Protein AF-A0A2U2DG94-F1 (afdb_monomer_lite)

Foldseek 3Di:
DDDDDPPPDDDDPDDPPQWDADVVAATQGGHPKGFDRQADKDWDFDQDPVRDTDIDIDRHHGGHIPPDDDPVCVVVVHPDDDDQDALVVVCVVVVFDDDADDDDDDDDDDDDDDPVRVVVVVVVVVVVDPDDDDDDDDTGDQPCPDRGSVVVVVVSGPDCPDDDDDQPVVNVVVVVVVVVLVVQLVVQADPLLVQLVVQVVPDPDLLSSQVSSVHDSVCSRPPRSVVSPVVSVVSSVVSNVVSVVD

Sequence (246 aa):
MRQSKSRFERGPEVYSEVLRRNVPGPIIRIGNLRFSDGGQTERCMMAGIDGEPVAGSIRMPIGSMLGTKEQQERPLGGTGASPGESNAWFCDAFDVCHHEYVPGGKRRSGRSFSRDEAAAMLAEAIANTPVMPEVYQCEDGIAAGTARYADNFIGMKKAPKGSGGSIAWQDLSDKIAEREKWEEIERSLSDEDLTVLNAAANAKSYAEIGLAVRQSPEYARRKGGRRALIAANDNLMAAISAATAA

Radius of gyration: 36.34 Å; chains: 1; bounding box: 87×71×89 Å

Structure (mmCIF, N/CA/C/O backbone):
data_AF-A0A2U2DG94-F1
#
_entry.id   AF-A0A2U2DG94-F1
#
loop_
_atom_site.group_PDB
_atom_site.id
_atom_site.type_symbol
_atom_site.label_atom_id
_atom_site.label_alt_id
_atom_site.label_comp_id
_atom_site.label_asym_id
_atom_site.label_entity_id
_atom_site.label_seq_id
_atom_site.pdbx_PDB_ins_code
_atom_site.Cartn_x
_atom_site.Cartn_y
_atom_site.Cartn_z
_atom_site.occupancy
_atom_site.B_iso_or_equiv
_atom_site.auth_seq_id
_atom_site.auth_comp_id
_atom_site.auth_asym_id
_atom_site.auth_atom_id
_atom_site.pdbx_PDB_model_num
ATOM 1 N N . MET A 1 1 ? -44.097 -34.065 -38.122 1.00 39.69 1 MET A N 1
ATOM 2 C CA . MET A 1 1 ? -42.703 -33.678 -38.435 1.00 39.69 1 MET A CA 1
ATOM 3 C C . MET A 1 1 ? -42.714 -32.440 -39.323 1.00 39.69 1 MET A C 1
ATOM 5 O O . MET A 1 1 ? -42.963 -32.556 -40.514 1.00 39.69 1 MET A O 1
ATOM 9 N N . ARG A 1 2 ? -42.538 -31.247 -38.743 1.00 30.17 2 ARG A N 1
ATOM 10 C CA . ARG A 1 2 ? -42.440 -29.978 -39.483 1.00 30.17 2 ARG A CA 1
ATOM 11 C C . ARG A 1 2 ? -41.000 -29.482 -39.377 1.00 30.17 2 ARG A C 1
ATOM 13 O O . ARG A 1 2 ? -40.576 -29.095 -38.296 1.00 30.17 2 ARG A O 1
ATOM 20 N N . GLN A 1 3 ? -40.261 -29.516 -40.482 1.00 33.62 3 GLN A N 1
ATOM 21 C CA . GLN A 1 3 ? -38.992 -28.802 -40.599 1.00 33.62 3 GLN A CA 1
ATOM 22 C C . GLN A 1 3 ? -39.298 -27.311 -40.779 1.00 33.62 3 GLN A C 1
ATOM 24 O O . GLN A 1 3 ? -39.766 -26.891 -41.836 1.00 33.62 3 GLN A O 1
ATOM 29 N N . SER A 1 4 ? -39.065 -26.506 -39.745 1.00 33.03 4 SER A N 1
ATOM 30 C CA . SER A 1 4 ? -39.085 -25.048 -39.849 1.00 33.03 4 SER A CA 1
ATOM 31 C C . SER A 1 4 ? -37.719 -24.563 -40.332 1.00 33.03 4 SER A C 1
ATOM 33 O O . SER A 1 4 ? -36.758 -24.520 -39.567 1.00 33.03 4 SER A O 1
ATOM 35 N N . LYS A 1 5 ? -37.633 -24.195 -41.614 1.00 37.16 5 LYS A N 1
ATOM 36 C CA . LYS A 1 5 ? -36.534 -23.387 -42.153 1.00 37.16 5 LYS A CA 1
ATOM 37 C C . LYS A 1 5 ? -36.638 -21.981 -41.550 1.00 37.16 5 LYS A C 1
ATOM 39 O O . LYS A 1 5 ? -37.469 -21.195 -41.997 1.00 37.16 5 LYS A O 1
ATOM 44 N N . SER A 1 6 ? -35.820 -21.656 -40.549 1.00 32.47 6 SER A N 1
ATOM 45 C CA . SER A 1 6 ? -35.618 -20.265 -40.137 1.00 32.47 6 SER A CA 1
ATOM 46 C C . SER A 1 6 ? -34.713 -19.585 -41.165 1.00 32.47 6 SER A C 1
ATOM 48 O O . SER A 1 6 ? -33.501 -19.783 -41.233 1.00 32.47 6 SER A O 1
ATOM 50 N N . ARG A 1 7 ? -35.355 -18.817 -42.042 1.00 31.48 7 ARG A N 1
ATOM 51 C CA . ARG A 1 7 ? -34.726 -17.916 -43.002 1.00 31.48 7 ARG A CA 1
ATOM 52 C C . ARG A 1 7 ? -34.163 -16.736 -42.206 1.00 31.48 7 ARG A C 1
ATOM 54 O O . ARG A 1 7 ? -34.899 -15.817 -41.880 1.00 31.48 7 ARG A O 1
ATOM 61 N N . PHE A 1 8 ? -32.885 -16.796 -41.838 1.00 34.38 8 PHE A N 1
ATOM 62 C CA . PHE A 1 8 ? -32.176 -15.625 -41.325 1.00 34.38 8 PHE A CA 1
ATOM 63 C C . PHE A 1 8 ? -31.933 -14.682 -42.506 1.00 34.38 8 PHE A C 1
ATOM 65 O O . PHE A 1 8 ? -31.143 -14.974 -43.408 1.00 34.38 8 PHE A O 1
ATOM 72 N N . GLU A 1 9 ? -32.691 -13.593 -42.541 1.00 30.84 9 GLU A N 1
ATOM 73 C CA . GLU A 1 9 ? -32.508 -12.501 -43.486 1.00 30.84 9 GLU A CA 1
ATOM 74 C C . GLU A 1 9 ? -31.135 -11.864 -43.234 1.00 30.84 9 GLU A C 1
ATOM 76 O O . GLU A 1 9 ? -30.803 -11.460 -42.119 1.00 30.84 9 GLU A O 1
ATOM 81 N N . ARG A 1 10 ? -30.292 -11.854 -44.273 1.00 36.84 10 ARG A N 1
ATOM 82 C CA . ARG A 1 10 ? -28.983 -11.199 -44.254 1.00 36.84 10 ARG A CA 1
ATOM 83 C C . ARG A 1 10 ? -29.201 -9.687 -44.250 1.00 36.84 10 ARG A C 1
ATOM 85 O O . ARG A 1 10 ? -29.586 -9.125 -45.270 1.00 36.84 10 ARG A O 1
ATOM 92 N N . GLY A 1 11 ? -28.947 -9.057 -43.104 1.00 30.84 11 GLY A N 1
ATOM 93 C CA . GLY A 1 11 ? -28.705 -7.617 -43.011 1.00 30.84 11 GLY A CA 1
ATOM 94 C C . GLY A 1 11 ? -27.408 -7.210 -43.732 1.00 30.84 11 GLY A C 1
ATOM 95 O O . GLY A 1 11 ? -26.598 -8.081 -44.064 1.00 30.84 11 GLY A O 1
ATOM 96 N N . PRO A 1 12 ? -27.225 -5.907 -44.009 1.00 34.38 12 PRO A N 1
ATOM 97 C CA . PRO A 1 12 ? -26.257 -5.407 -44.980 1.00 34.38 12 PRO A CA 1
ATOM 98 C C . PRO A 1 12 ? -24.802 -5.636 -44.544 1.00 34.38 12 PRO A C 1
ATOM 100 O O . PRO A 1 12 ? -24.449 -5.555 -43.368 1.00 34.38 12 PRO A O 1
ATOM 103 N N . GLU A 1 13 ? -23.970 -5.933 -45.539 1.00 39.75 13 GLU A N 1
ATOM 104 C CA . GLU A 1 13 ? -22.536 -6.219 -45.469 1.00 39.75 13 GLU A CA 1
ATOM 105 C C . GLU A 1 13 ? -21.726 -5.023 -44.939 1.00 39.75 13 GLU A C 1
ATOM 107 O O . GLU A 1 13 ? -21.220 -4.226 -45.718 1.00 39.75 13 GLU A O 1
ATOM 112 N N . VAL A 1 14 ? -21.584 -4.878 -43.614 1.00 35.22 14 VAL A N 1
ATOM 113 C CA . VAL A 1 14 ? -20.689 -3.865 -43.009 1.00 35.22 14 VAL A CA 1
ATOM 114 C C . VAL A 1 14 ? -20.075 -4.361 -41.685 1.00 35.22 14 VAL A C 1
ATOM 116 O O . VAL A 1 14 ? -20.294 -3.767 -40.642 1.00 35.22 14 VAL A O 1
ATOM 119 N N . TYR A 1 15 ? -19.324 -5.472 -41.680 1.00 37.25 15 TYR A N 1
ATOM 120 C CA . TYR A 1 15 ? -18.473 -5.879 -40.529 1.00 37.25 15 TYR A CA 1
ATOM 121 C C . TYR A 1 15 ? -17.247 -6.725 -40.950 1.00 37.25 15 TYR A C 1
ATOM 123 O O . TYR A 1 15 ? -16.746 -7.546 -40.179 1.00 37.25 15 TYR A O 1
ATOM 131 N N . SER A 1 16 ? -16.763 -6.589 -42.188 1.00 46.06 16 SER A N 1
ATOM 132 C CA . SER A 1 16 ? -15.783 -7.527 -42.763 1.00 46.06 16 SER A CA 1
ATOM 133 C C . SER A 1 16 ? -14.338 -7.368 -42.270 1.00 46.06 16 SER A C 1
ATOM 135 O O . SER A 1 16 ? -13.559 -8.299 -42.447 1.00 46.06 16 SER A O 1
ATOM 137 N N . GLU A 1 17 ? -13.958 -6.266 -41.612 1.00 48.12 17 GLU A N 1
ATOM 138 C CA . GLU A 1 17 ? -12.576 -6.091 -41.116 1.00 48.12 17 GLU A CA 1
ATOM 139 C C . GLU A 1 17 ? -12.346 -6.582 -39.675 1.00 48.12 17 GLU A C 1
ATOM 141 O O . GLU A 1 17 ? -11.223 -6.932 -39.312 1.00 48.12 17 GLU A O 1
ATOM 146 N N . VAL A 1 18 ? -13.395 -6.673 -38.849 1.00 55.59 18 VAL A N 1
ATOM 147 C CA . VAL A 1 18 ? -13.264 -7.004 -37.412 1.00 55.59 18 VAL A CA 1
ATOM 148 C C . VAL A 1 18 ? -13.273 -8.517 -37.155 1.00 55.59 18 VAL A C 1
ATOM 150 O O . VAL A 1 18 ? -12.734 -8.983 -36.148 1.00 55.59 18 VAL A O 1
ATOM 153 N N . LEU A 1 19 ? -13.862 -9.295 -38.064 1.00 54.09 19 LEU A N 1
ATOM 154 C CA . LEU A 1 19 ? -14.096 -10.730 -37.910 1.00 54.09 19 LEU A CA 1
ATOM 155 C C . LEU A 1 19 ? -13.216 -11.525 -38.877 1.00 54.09 19 LEU A C 1
ATOM 157 O O . LEU A 1 19 ? -13.505 -11.584 -40.070 1.00 54.09 19 LEU A O 1
ATOM 161 N N . ARG A 1 20 ? -12.180 -12.205 -38.366 1.00 57.84 20 ARG A N 1
ATOM 162 C CA . ARG A 1 20 ? -11.428 -13.186 -39.168 1.00 57.84 20 ARG A CA 1
ATOM 163 C C . ARG A 1 20 ? -11.919 -14.599 -38.876 1.00 57.84 20 ARG A C 1
ATOM 165 O O . ARG A 1 20 ? -12.047 -15.010 -37.720 1.00 57.84 20 ARG A O 1
ATOM 172 N N . ARG A 1 21 ? -12.174 -15.349 -39.945 1.00 62.31 21 ARG A N 1
ATOM 173 C CA . ARG A 1 21 ? -12.573 -16.761 -39.928 1.00 62.31 21 ARG A CA 1
ATOM 174 C C . ARG A 1 21 ? -11.597 -17.560 -40.779 1.00 62.31 21 ARG A C 1
ATOM 176 O O . ARG A 1 21 ? -11.138 -17.052 -41.800 1.00 62.31 21 ARG A O 1
ATOM 183 N N . ASN A 1 22 ? -11.340 -18.807 -40.399 1.00 61.03 22 ASN A N 1
ATOM 184 C CA . ASN A 1 22 ? -10.828 -19.776 -41.365 1.00 61.03 22 ASN A CA 1
ATOM 185 C C . ASN A 1 22 ? -11.968 -20.106 -42.341 1.00 61.03 22 ASN A C 1
ATOM 187 O O . ASN A 1 22 ? -13.119 -20.215 -41.924 1.00 61.03 22 ASN A O 1
ATOM 191 N N . VAL A 1 23 ? -11.698 -20.214 -43.640 1.00 54.78 23 VAL A N 1
ATOM 192 C CA . VAL A 1 23 ? -12.718 -20.599 -44.631 1.00 54.78 23 VAL A CA 1
ATOM 193 C C . VAL A 1 23 ? -12.565 -22.095 -44.931 1.00 54.78 23 VAL A C 1
ATOM 195 O O . VAL A 1 23 ? -11.489 -22.466 -45.394 1.00 54.78 23 VAL A O 1
ATOM 198 N N . PRO A 1 24 ? -13.584 -22.962 -44.732 1.00 56.06 24 PRO A N 1
ATOM 199 C CA . PRO A 1 24 ? -14.792 -22.836 -43.912 1.00 56.06 24 PRO A CA 1
ATOM 200 C C . PRO A 1 24 ? -14.522 -23.368 -42.492 1.00 56.06 24 PRO A C 1
ATOM 202 O O . PRO A 1 24 ? -14.298 -24.558 -42.289 1.00 56.06 24 PRO A O 1
ATOM 205 N N . GLY A 1 25 ? -14.532 -22.496 -41.490 1.00 62.88 25 GLY A N 1
ATOM 206 C CA . GLY A 1 25 ? -14.074 -22.848 -40.153 1.00 62.88 25 GLY A CA 1
ATOM 207 C C . GLY A 1 25 ? -14.529 -21.871 -39.068 1.00 62.88 25 GLY A C 1
ATOM 208 O O . GLY A 1 25 ? -15.210 -20.879 -39.351 1.00 62.88 25 GLY A O 1
ATOM 209 N N . PRO A 1 26 ? -14.190 -22.175 -37.805 1.00 72.00 26 PRO A N 1
ATOM 210 C CA . PRO A 1 26 ? -14.577 -21.374 -36.650 1.00 72.00 26 PRO A CA 1
ATOM 211 C C . PRO A 1 26 ? -14.019 -19.944 -36.726 1.00 72.00 26 PRO A C 1
ATOM 213 O O . PRO A 1 26 ? -13.052 -19.650 -37.436 1.00 72.00 26 PRO A O 1
ATOM 216 N N . ILE A 1 27 ? -14.658 -19.031 -35.989 1.00 75.62 27 ILE A N 1
ATOM 217 C CA . ILE A 1 27 ? -14.156 -17.666 -35.804 1.00 75.62 27 ILE A CA 1
ATOM 218 C C . ILE A 1 27 ? -12.847 -17.760 -35.024 1.00 75.62 27 ILE A C 1
ATOM 220 O O . ILE A 1 27 ? -12.832 -18.341 -33.946 1.00 75.62 27 ILE A O 1
ATOM 224 N N . ILE A 1 28 ? -11.771 -17.189 -35.567 1.00 76.56 28 ILE A N 1
ATOM 225 C CA . ILE A 1 28 ? -10.427 -17.223 -34.965 1.00 76.56 28 ILE A CA 1
ATOM 226 C C . ILE A 1 28 ? -10.039 -15.880 -34.340 1.00 76.56 28 ILE A C 1
ATOM 228 O O . ILE A 1 28 ? -9.138 -15.817 -33.503 1.00 76.56 28 ILE A O 1
ATOM 232 N N . ARG A 1 29 ? -10.704 -14.785 -34.734 1.00 76.88 29 ARG A N 1
ATOM 233 C CA . ARG A 1 29 ? -10.413 -13.446 -34.215 1.00 76.88 29 ARG A CA 1
ATOM 234 C C . ARG A 1 29 ? -11.621 -12.517 -34.295 1.00 76.88 29 ARG A C 1
ATOM 236 O O . ARG A 1 29 ? -12.276 -12.450 -35.335 1.00 76.88 29 ARG A O 1
ATOM 243 N N . ILE A 1 30 ? -11.847 -11.765 -33.219 1.00 79.56 30 ILE A N 1
ATOM 244 C CA . ILE A 1 30 ? -12.782 -10.635 -33.149 1.00 79.56 30 ILE A CA 1
ATOM 245 C C . ILE A 1 30 ? -12.008 -9.444 -32.569 1.00 79.56 30 ILE A C 1
ATOM 247 O O . ILE A 1 30 ? -11.707 -9.420 -31.376 1.00 79.56 30 ILE A O 1
ATOM 251 N N . GLY A 1 31 ? -11.620 -8.471 -33.399 1.00 78.06 31 GLY A N 1
ATOM 252 C CA . GLY A 1 31 ? -10.773 -7.354 -32.951 1.00 78.06 31 GLY A CA 1
ATOM 253 C C . GLY A 1 31 ? -9.418 -7.833 -32.403 1.00 78.06 31 GLY A C 1
ATOM 254 O O . GLY A 1 31 ? -8.630 -8.419 -33.144 1.00 78.06 31 GLY A O 1
ATOM 255 N N . ASN A 1 32 ? -9.137 -7.612 -31.112 1.00 70.31 32 ASN A N 1
ATOM 256 C CA . ASN A 1 32 ? -7.929 -8.119 -30.431 1.00 70.31 32 ASN A CA 1
ATOM 257 C C . ASN A 1 32 ? -8.118 -9.492 -29.768 1.00 70.31 32 ASN A C 1
ATOM 259 O O . ASN A 1 32 ? -7.134 -10.114 -29.370 1.00 70.31 32 ASN A O 1
ATOM 263 N N . LEU A 1 33 ? -9.356 -9.980 -29.676 1.00 80.00 33 LEU A N 1
ATOM 264 C CA . LEU A 1 33 ? -9.667 -11.273 -29.077 1.00 80.00 33 LEU A CA 1
ATOM 265 C C . LEU A 1 33 ? -9.345 -12.386 -30.067 1.00 80.00 33 LEU A C 1
ATOM 267 O O . LEU A 1 33 ? -9.749 -12.326 -31.232 1.00 80.00 33 LEU A O 1
ATOM 271 N N . ARG A 1 34 ? -8.618 -13.399 -29.599 1.00 82.62 34 ARG A N 1
ATOM 272 C CA . ARG A 1 34 ? -8.245 -14.585 -30.375 1.00 82.62 34 ARG A CA 1
ATOM 273 C C . ARG A 1 34 ? -9.031 -15.784 -29.865 1.00 82.62 34 ARG A C 1
ATOM 275 O O . ARG A 1 34 ? -9.295 -15.876 -28.672 1.00 82.62 34 ARG A O 1
ATOM 282 N N . PHE A 1 35 ? -9.385 -16.691 -30.763 1.00 86.19 35 PHE A N 1
ATOM 283 C CA . PHE A 1 35 ? -10.156 -17.890 -30.451 1.00 86.19 35 PHE A CA 1
ATOM 284 C C . PHE A 1 35 ? -9.473 -19.118 -31.048 1.00 86.19 35 PHE A C 1
ATOM 286 O O . PHE A 1 35 ? -8.891 -19.046 -32.132 1.00 86.19 35 PHE A O 1
ATOM 293 N N . SER A 1 36 ? -9.535 -20.238 -30.333 1.00 84.50 36 SER A N 1
ATOM 294 C CA . SER A 1 36 ? -8.950 -21.504 -30.763 1.00 84.50 36 SER A CA 1
ATOM 295 C C . SER A 1 36 ? -9.733 -22.095 -31.932 1.00 84.50 36 SER A C 1
ATOM 297 O O . SER A 1 36 ? -10.960 -22.182 -31.912 1.00 84.50 36 SER A O 1
ATOM 299 N N . ASP A 1 37 ? -9.008 -22.572 -32.935 1.00 82.12 37 ASP A N 1
ATOM 300 C CA . ASP A 1 37 ? -9.513 -23.419 -34.017 1.00 82.12 37 ASP A CA 1
ATOM 301 C C . ASP A 1 37 ? -9.484 -24.912 -33.651 1.00 82.12 37 ASP A C 1
ATOM 303 O O . ASP A 1 37 ? -9.714 -25.776 -34.496 1.00 82.12 37 ASP A O 1
ATOM 307 N N . GLY A 1 38 ? -9.202 -25.221 -32.383 1.00 78.81 38 GLY A N 1
ATOM 308 C CA . GLY A 1 38 ? -9.056 -26.575 -31.879 1.00 78.81 38 GLY A CA 1
ATOM 309 C C . GLY A 1 38 ? -7.662 -27.153 -32.077 1.00 78.81 38 GLY A C 1
ATOM 310 O O . GLY A 1 38 ? -7.450 -28.275 -31.637 1.00 78.81 38 GLY A O 1
ATOM 311 N N . GLY A 1 39 ? -6.721 -26.467 -32.733 1.00 78.81 39 GLY A N 1
ATOM 312 C CA . GLY A 1 39 ? -5.327 -26.910 -32.883 1.00 78.81 39 GLY A CA 1
ATOM 313 C C . GLY A 1 39 ? -4.369 -26.302 -31.856 1.00 78.81 39 GLY A C 1
ATOM 314 O O . GLY A 1 39 ? -3.299 -26.856 -31.613 1.00 78.81 39 GLY A O 1
ATOM 315 N N . GLN A 1 40 ? -4.757 -25.184 -31.245 1.00 82.31 40 GLN A N 1
ATOM 316 C CA . GLN A 1 40 ? -3.900 -24.411 -30.350 1.00 82.31 40 GLN A CA 1
ATOM 317 C C . GLN A 1 40 ? -3.817 -25.025 -28.950 1.00 82.31 40 GLN A C 1
ATOM 319 O O . GLN A 1 40 ? -4.772 -25.629 -28.453 1.00 82.31 40 GLN A O 1
ATOM 324 N N . THR A 1 41 ? -2.671 -24.843 -28.300 1.00 85.88 41 THR A N 1
ATOM 325 C CA . THR A 1 41 ? -2.436 -25.241 -26.910 1.00 85.88 41 THR A CA 1
ATOM 326 C C . THR A 1 41 ? -2.140 -24.016 -26.051 1.00 85.88 41 THR A C 1
ATOM 328 O O . THR A 1 41 ? -1.511 -23.064 -26.510 1.00 85.88 41 THR A O 1
ATOM 331 N N . GLU A 1 42 ? -2.579 -24.040 -24.794 1.00 82.56 42 GLU A N 1
ATOM 332 C CA . GLU A 1 42 ? -2.247 -23.014 -23.805 1.00 82.56 42 GLU A CA 1
ATOM 333 C C . GLU A 1 42 ? -1.556 -23.609 -22.590 1.00 82.56 42 GLU A C 1
ATOM 335 O O . GLU A 1 42 ? -1.831 -24.738 -22.177 1.00 82.56 42 GLU A O 1
ATOM 340 N N . ARG A 1 43 ? -0.639 -22.824 -22.020 1.00 83.38 43 ARG A N 1
ATOM 341 C CA . ARG A 1 43 ? 0.009 -23.162 -20.756 1.00 83.38 43 ARG A CA 1
ATOM 342 C C . ARG A 1 43 ? -0.974 -22.923 -19.619 1.00 83.38 43 ARG A C 1
ATOM 344 O O . ARG A 1 43 ? -1.547 -21.845 -19.518 1.00 83.38 43 ARG A O 1
ATOM 351 N N . CYS A 1 44 ? -1.119 -23.910 -18.754 1.00 78.69 44 CYS A N 1
ATOM 352 C CA . CYS A 1 44 ? -1.965 -23.854 -17.572 1.00 78.69 44 CYS A CA 1
ATOM 353 C C . CYS A 1 44 ? -1.329 -24.667 -16.440 1.00 78.69 44 CYS A C 1
ATOM 355 O O . CYS A 1 44 ? -0.376 -25.422 -16.654 1.00 78.69 44 CYS A O 1
ATOM 357 N N . MET A 1 45 ? -1.858 -24.497 -15.232 1.00 82.12 45 MET A N 1
ATOM 358 C CA . MET A 1 45 ? -1.568 -25.395 -14.121 1.00 82.12 45 MET A CA 1
ATOM 359 C C . MET A 1 45 ? -2.582 -26.535 -14.150 1.00 82.12 45 MET A C 1
ATOM 361 O O . MET A 1 45 ? -3.789 -26.298 -14.177 1.00 82.12 45 MET A O 1
ATOM 365 N N . MET A 1 46 ? -2.087 -27.765 -14.175 1.00 81.75 46 MET A N 1
ATOM 366 C CA . MET A 1 46 ? -2.881 -28.985 -14.103 1.00 81.75 46 MET A CA 1
ATOM 367 C C . MET A 1 46 ? -2.666 -29.645 -12.748 1.00 81.75 46 MET A C 1
ATOM 369 O O . MET A 1 46 ? -1.563 -29.599 -12.214 1.00 81.75 46 MET A O 1
ATOM 373 N N . ALA A 1 47 ? -3.696 -30.286 -12.202 1.00 83.19 47 ALA A N 1
ATOM 374 C CA . ALA A 1 47 ? -3.510 -31.150 -11.045 1.00 83.19 47 ALA A CA 1
ATOM 375 C C . ALA A 1 47 ? -2.683 -32.374 -11.466 1.00 83.19 47 ALA A C 1
ATOM 377 O O . ALA A 1 47 ? -3.064 -33.105 -12.385 1.00 83.19 47 ALA A O 1
ATOM 378 N N . GLY A 1 48 ? -1.537 -32.570 -10.820 1.00 79.38 48 GLY A N 1
ATOM 379 C CA . GLY A 1 48 ? -0.739 -33.781 -10.934 1.00 79.38 48 GLY A CA 1
ATOM 380 C C . GLY A 1 48 ? -1.472 -34.985 -10.341 1.00 79.38 48 GLY A C 1
ATOM 381 O O . GLY A 1 48 ? -2.526 -34.852 -9.721 1.00 79.38 48 GLY A O 1
ATOM 382 N N . ILE A 1 49 ? -0.894 -36.175 -10.508 1.00 81.81 49 ILE A N 1
ATOM 383 C CA . ILE A 1 49 ? -1.456 -37.429 -9.969 1.00 81.81 49 ILE A CA 1
ATOM 384 C C . ILE A 1 49 ? -1.650 -37.340 -8.444 1.00 81.81 49 ILE A C 1
ATOM 386 O O . ILE A 1 49 ? -2.625 -37.871 -7.919 1.00 81.81 49 ILE A O 1
ATOM 390 N N . ASP A 1 50 ? -0.776 -36.592 -7.769 1.00 81.81 50 ASP A N 1
ATOM 391 C CA . ASP A 1 50 ? -0.795 -36.376 -6.320 1.00 81.81 50 ASP A CA 1
ATOM 392 C C . ASP A 1 50 ? -1.630 -35.149 -5.892 1.00 81.81 50 ASP A C 1
ATOM 394 O O . ASP A 1 50 ? -1.655 -34.793 -4.719 1.00 81.81 50 ASP A O 1
ATOM 398 N N . GLY A 1 51 ? -2.309 -34.474 -6.830 1.00 80.50 51 GLY A N 1
ATOM 399 C CA . GLY A 1 51 ? -3.115 -33.272 -6.572 1.00 80.50 51 GLY A CA 1
ATOM 400 C C . GLY A 1 51 ? -2.338 -31.948 -6.561 1.00 80.50 51 GLY A C 1
ATOM 401 O O . GLY A 1 51 ? -2.957 -30.886 -6.562 1.00 80.50 51 GLY A O 1
ATOM 402 N N . GLU A 1 52 ? -1.007 -31.988 -6.618 1.00 80.88 52 GLU A N 1
ATOM 403 C CA . GLU A 1 52 ? -0.152 -30.795 -6.692 1.00 80.88 52 GLU A CA 1
ATOM 404 C C . GLU A 1 52 ? -0.260 -30.080 -8.055 1.00 80.88 52 GLU A C 1
ATOM 406 O O . GLU A 1 52 ? -0.365 -30.745 -9.091 1.00 80.88 52 GLU A O 1
ATOM 411 N N . PRO A 1 53 ? -0.205 -28.735 -8.111 1.00 82.12 53 PRO A N 1
ATOM 412 C CA . PRO A 1 53 ? -0.267 -27.992 -9.363 1.00 82.12 53 PRO A CA 1
ATOM 413 C C . PRO A 1 53 ? 1.037 -28.140 -10.161 1.00 82.12 53 PRO A C 1
ATOM 415 O O . PRO A 1 53 ? 2.101 -27.671 -9.760 1.00 82.12 53 PRO A O 1
ATOM 418 N N . VAL A 1 54 ? 0.947 -28.750 -11.341 1.00 86.19 54 VAL A N 1
ATOM 419 C CA . VAL A 1 54 ? 2.055 -28.934 -12.283 1.00 86.19 54 VAL A CA 1
ATOM 420 C C . VAL A 1 54 ? 1.802 -28.107 -13.538 1.00 86.19 54 VAL A C 1
ATOM 422 O O . VAL A 1 54 ? 0.721 -28.147 -14.128 1.00 86.19 54 VAL A O 1
ATOM 425 N N . ALA A 1 55 ? 2.813 -27.365 -13.987 1.00 85.44 55 ALA A N 1
ATOM 426 C CA . ALA A 1 55 ? 2.730 -26.623 -15.236 1.00 85.44 55 ALA A CA 1
ATOM 427 C C . ALA A 1 55 ? 2.668 -27.582 -16.431 1.00 85.44 55 ALA A C 1
ATOM 429 O O . ALA A 1 55 ? 3.523 -28.453 -16.595 1.00 85.44 55 ALA A O 1
ATOM 430 N N . GLY A 1 56 ? 1.707 -27.374 -17.322 1.00 84.44 56 GLY A N 1
ATOM 431 C CA . GLY A 1 56 ? 1.693 -28.071 -18.598 1.00 84.44 56 GLY A CA 1
ATOM 432 C C . GLY A 1 56 ? 0.855 -27.359 -19.645 1.00 84.44 56 GLY A C 1
ATOM 433 O O . GLY A 1 56 ? 0.411 -26.228 -19.461 1.00 84.44 56 GLY A O 1
ATOM 434 N N . SER A 1 57 ? 0.693 -28.009 -20.790 1.00 86.00 57 SER A N 1
ATOM 435 C CA . SER A 1 57 ? -0.026 -27.461 -21.936 1.00 86.00 57 SER A CA 1
ATOM 436 C C . SER A 1 57 ? -1.292 -28.263 -22.211 1.00 86.00 57 SER A C 1
ATOM 438 O O . SER A 1 57 ? -1.198 -29.465 -22.463 1.00 86.00 57 SER A O 1
ATOM 440 N N . ILE A 1 58 ? -2.451 -27.608 -22.224 1.00 86.25 58 ILE A N 1
ATOM 441 C CA . ILE A 1 58 ? -3.723 -28.224 -22.620 1.00 86.25 58 ILE A CA 1
ATOM 442 C C . ILE A 1 58 ? -4.094 -27.764 -24.027 1.00 86.25 58 ILE A C 1
ATOM 444 O O . ILE A 1 58 ? -3.882 -26.611 -24.401 1.00 86.25 58 ILE A O 1
ATOM 448 N N . ARG A 1 59 ? -4.657 -28.679 -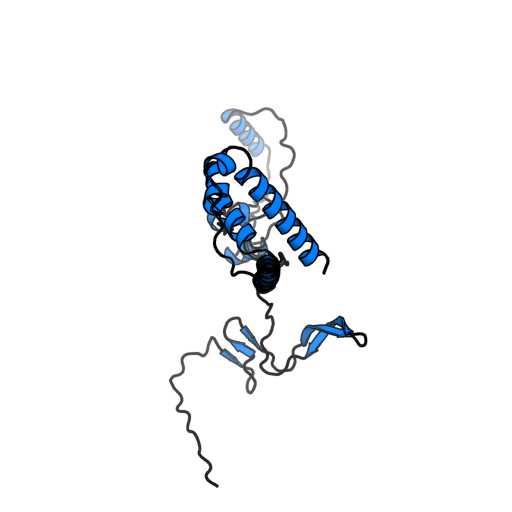24.822 1.00 87.75 59 ARG A N 1
ATOM 449 C CA . ARG A 1 59 ? -5.248 -28.365 -26.125 1.00 87.75 59 ARG A CA 1
ATOM 450 C C . ARG A 1 59 ? -6.590 -27.669 -25.935 1.00 87.75 59 ARG A C 1
ATOM 452 O O . ARG A 1 59 ? -7.494 -28.209 -25.302 1.00 87.75 59 ARG A O 1
ATOM 459 N N . MET A 1 60 ? -6.715 -26.490 -26.522 1.00 86.62 60 MET A N 1
ATOM 460 C CA . MET A 1 60 ? -7.861 -25.619 -26.330 1.00 86.62 60 MET A CA 1
ATOM 461 C C . MET A 1 60 ? -9.019 -26.009 -27.264 1.00 86.62 60 MET A C 1
ATOM 463 O O . MET A 1 60 ? -8.789 -26.128 -28.474 1.00 86.62 60 MET A O 1
ATOM 467 N N . PRO A 1 61 ? -10.254 -26.203 -26.757 1.00 85.56 61 PRO A N 1
ATOM 468 C CA . PRO A 1 61 ? -11.416 -26.550 -27.576 1.00 85.56 61 PRO A CA 1
ATOM 46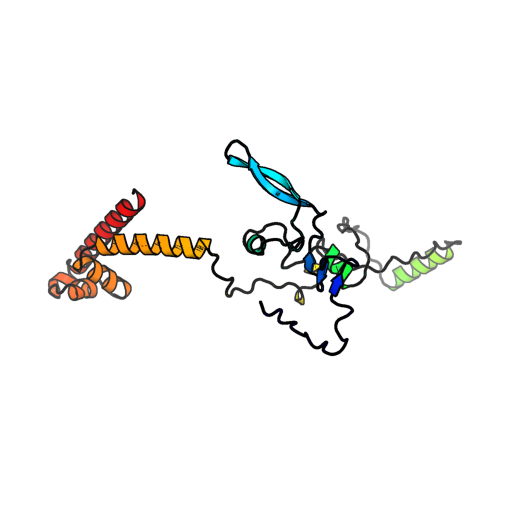9 C C . PRO A 1 61 ? -11.717 -25.509 -28.658 1.00 85.56 61 PRO A C 1
ATOM 471 O O . PRO A 1 61 ? -11.399 -24.333 -28.511 1.00 85.56 61 PRO A O 1
ATOM 474 N N . ILE A 1 62 ? -12.390 -25.917 -29.734 1.00 84.44 62 ILE A N 1
ATOM 475 C CA . ILE A 1 62 ? -12.803 -24.987 -30.794 1.00 84.44 62 ILE A CA 1
ATOM 476 C C . ILE A 1 62 ? -13.690 -23.880 -30.202 1.00 84.44 62 ILE A C 1
ATOM 478 O O . ILE A 1 62 ? -14.691 -24.163 -29.549 1.00 84.44 62 ILE A O 1
ATOM 482 N N . GLY A 1 63 ? -13.335 -22.621 -30.463 1.00 80.62 63 GLY A N 1
ATOM 483 C CA . GLY A 1 63 ? -14.068 -21.439 -30.011 1.00 80.62 63 GLY A CA 1
ATOM 484 C C . GLY A 1 63 ? -13.700 -20.940 -28.612 1.00 80.62 63 GLY A C 1
ATOM 485 O O . GLY A 1 63 ? -14.229 -19.910 -28.199 1.00 80.62 63 GLY A O 1
ATOM 486 N N . SER A 1 64 ? -12.792 -21.600 -27.885 1.00 82.44 64 SER A N 1
ATOM 487 C CA . SER A 1 64 ? -12.291 -21.061 -26.617 1.00 82.44 64 SER A CA 1
ATOM 488 C C . SER A 1 64 ? -11.450 -19.810 -26.863 1.00 82.44 64 SER A C 1
ATOM 490 O O . SER A 1 64 ? -10.649 -19.766 -27.799 1.00 82.44 64 SER A O 1
ATOM 492 N N . MET A 1 65 ? -11.602 -18.800 -26.015 1.00 84.06 65 MET A N 1
ATOM 493 C CA . MET A 1 65 ? -10.797 -17.585 -26.100 1.00 84.06 65 MET A CA 1
ATOM 494 C C . MET A 1 65 ? -9.343 -17.886 -25.705 1.00 84.06 65 MET A C 1
ATOM 496 O O . MET A 1 65 ? -9.108 -18.648 -24.774 1.00 84.06 65 MET A O 1
ATOM 500 N N . LEU A 1 66 ? -8.390 -17.319 -26.445 1.00 83.62 66 LEU A N 1
ATOM 501 C CA . LEU A 1 66 ? -6.953 -17.511 -26.258 1.00 83.62 66 LEU A CA 1
ATOM 502 C C . LEU A 1 66 ? -6.293 -16.238 -25.720 1.00 83.62 66 LEU A C 1
ATOM 504 O O . LEU A 1 66 ? -6.694 -15.123 -26.062 1.00 83.62 66 LEU A O 1
ATOM 508 N N . GLY A 1 67 ? -5.224 -16.403 -24.949 1.00 75.56 67 GLY A N 1
ATOM 509 C CA . GLY A 1 67 ? -4.390 -15.329 -24.421 1.00 75.56 67 GLY A CA 1
ATOM 510 C C . GLY A 1 67 ? -5.076 -14.508 -23.334 1.00 75.56 67 GLY A C 1
ATOM 511 O O . GLY A 1 67 ? -4.644 -13.390 -23.050 1.00 75.56 67 GLY A O 1
ATOM 512 N N . THR A 1 68 ? -6.147 -15.028 -22.736 1.00 70.75 68 THR A N 1
ATOM 513 C CA . THR A 1 68 ? -6.839 -14.359 -21.638 1.00 70.75 68 THR A CA 1
ATOM 514 C C . THR A 1 68 ? -6.086 -14.598 -20.350 1.00 70.75 68 THR A C 1
ATOM 516 O O . THR A 1 68 ? -5.985 -15.728 -19.881 1.00 70.75 68 THR A O 1
ATOM 519 N N . LYS A 1 69 ? -5.571 -13.521 -19.768 1.00 64.19 69 LYS A N 1
ATOM 520 C CA . LYS A 1 69 ? -5.070 -13.530 -18.399 1.00 64.19 69 LYS A CA 1
ATOM 521 C C . LYS A 1 69 ? -6.144 -12.970 -17.492 1.00 64.19 69 LYS A C 1
ATOM 523 O O . LYS A 1 69 ? -6.795 -11.981 -17.841 1.00 64.19 69 LYS A O 1
ATOM 528 N N . GLU A 1 70 ? -6.334 -13.602 -16.345 1.00 58.12 70 GLU A N 1
ATOM 529 C CA . GLU A 1 70 ? -7.229 -13.069 -15.337 1.00 58.12 70 GLU A CA 1
ATOM 530 C C . GLU A 1 70 ? -6.709 -11.705 -14.868 1.00 58.12 70 GLU A C 1
ATOM 532 O O . GLU A 1 70 ? -5.536 -11.530 -14.536 1.00 58.12 70 GLU A O 1
ATOM 537 N N . GLN A 1 71 ? -7.589 -10.705 -14.850 1.00 47.75 71 GLN A N 1
ATOM 538 C CA . GLN A 1 71 ? -7.225 -9.338 -14.479 1.00 47.75 71 GLN A CA 1
ATOM 539 C C . GLN A 1 71 ? -6.833 -9.211 -12.989 1.00 47.75 71 GLN A C 1
ATOM 541 O O . GLN A 1 71 ? -6.307 -8.172 -12.588 1.00 47.75 71 GLN A O 1
ATOM 546 N N . GLN A 1 72 ? -7.043 -10.262 -12.186 1.00 46.50 72 GLN A N 1
ATOM 547 C CA . GLN A 1 72 ? -6.653 -10.349 -10.775 1.00 46.50 72 GLN A CA 1
ATOM 548 C C . GLN A 1 72 ? -5.132 -10.389 -10.539 1.00 46.50 72 GLN A C 1
ATOM 550 O O . GLN A 1 72 ? -4.698 -10.106 -9.427 1.00 46.50 72 GLN A O 1
ATOM 555 N N . GLU A 1 73 ? -4.291 -10.633 -11.552 1.00 42.50 73 GLU A N 1
ATOM 556 C CA . GLU A 1 73 ? -2.832 -10.463 -11.390 1.00 42.50 73 GLU A CA 1
ATOM 557 C C . GLU A 1 73 ? -2.425 -8.988 -11.187 1.00 42.50 73 GLU A C 1
ATOM 559 O O . GLU A 1 73 ? -1.351 -8.709 -10.650 1.00 42.50 73 GLU A O 1
ATOM 564 N N . ARG A 1 74 ? -3.285 -8.029 -11.577 1.00 44.81 74 ARG A N 1
ATOM 565 C CA . ARG A 1 74 ? -3.024 -6.584 -11.442 1.00 44.81 74 ARG A CA 1
ATOM 566 C C . ARG A 1 74 ? -2.919 -6.097 -9.986 1.00 44.81 74 ARG A C 1
ATOM 568 O O . ARG A 1 74 ? -2.016 -5.305 -9.728 1.00 44.81 74 ARG A O 1
ATOM 575 N N . PRO A 1 75 ? -3.788 -6.500 -9.034 1.00 44.00 75 PRO A N 1
ATOM 576 C CA . PRO A 1 75 ? -3.629 -6.125 -7.626 1.00 44.00 75 PRO A CA 1
ATOM 577 C C . PRO A 1 75 ? -2.491 -6.857 -6.899 1.00 44.00 75 PRO A C 1
ATOM 579 O O . PRO A 1 75 ? -1.965 -6.308 -5.937 1.00 44.00 75 PRO A O 1
ATOM 582 N N . LEU A 1 76 ? -2.068 -8.046 -7.354 1.00 40.03 76 LEU A N 1
ATOM 583 C CA . LEU A 1 76 ? -1.034 -8.844 -6.671 1.00 40.03 76 LEU A CA 1
ATOM 584 C C . LEU A 1 76 ? 0.416 -8.459 -7.018 1.00 40.03 76 LEU A C 1
ATOM 586 O O . LEU A 1 76 ? 1.349 -9.153 -6.617 1.00 40.03 76 LEU A O 1
ATOM 590 N N . GLY A 1 77 ? 0.636 -7.386 -7.783 1.00 37.28 77 GLY A N 1
ATOM 591 C CA . GLY A 1 77 ? 1.984 -7.024 -8.235 1.00 37.28 77 GLY A CA 1
ATOM 592 C C . GLY A 1 77 ? 2.621 -8.085 -9.143 1.00 37.28 77 GLY A C 1
ATOM 593 O O . GLY A 1 77 ? 3.844 -8.122 -9.284 1.00 37.28 77 GLY A O 1
ATOM 594 N N . GLY A 1 78 ? 1.802 -8.944 -9.763 1.00 33.16 78 GLY A N 1
ATOM 595 C CA . GLY A 1 78 ? 2.238 -9.830 -10.833 1.00 33.16 78 GLY A CA 1
ATOM 596 C C . GLY A 1 78 ? 2.687 -8.999 -12.032 1.00 33.16 78 GLY A C 1
ATOM 597 O O . GLY A 1 78 ? 2.174 -7.909 -12.279 1.00 33.16 78 GLY A O 1
ATOM 598 N N . THR A 1 79 ? 3.665 -9.500 -12.781 1.00 41.44 79 THR A N 1
ATOM 599 C CA . THR A 1 79 ? 4.339 -8.854 -13.922 1.00 41.44 79 THR A CA 1
ATOM 600 C C . THR A 1 79 ? 3.437 -8.668 -15.162 1.00 41.44 79 THR A C 1
ATOM 602 O O . THR A 1 79 ? 3.850 -8.886 -16.299 1.00 41.44 79 THR A O 1
ATOM 605 N N . GLY A 1 80 ? 2.184 -8.253 -14.965 1.00 43.31 80 GLY A N 1
ATOM 606 C CA . GLY A 1 80 ? 1.209 -7.881 -15.984 1.00 43.31 80 GLY A CA 1
ATOM 607 C C . GLY A 1 80 ? 0.900 -6.387 -15.898 1.00 43.31 80 GLY A C 1
ATOM 608 O O . GLY A 1 80 ? 0.101 -5.952 -15.076 1.00 43.31 80 GLY A O 1
ATOM 609 N N . ALA A 1 81 ? 1.558 -5.612 -16.758 1.00 51.78 81 ALA A N 1
ATOM 610 C CA . ALA A 1 81 ? 1.574 -4.151 -16.804 1.00 51.78 81 ALA A CA 1
ATOM 611 C C . ALA A 1 81 ? 0.253 -3.426 -16.445 1.00 51.78 81 ALA A C 1
ATOM 613 O O . ALA A 1 81 ? -0.778 -3.589 -17.105 1.00 51.78 81 ALA A O 1
ATOM 614 N N . SER A 1 82 ? 0.347 -2.561 -15.427 1.00 47.31 82 SER A N 1
ATOM 615 C CA . SER A 1 82 ? -0.177 -1.181 -15.328 1.00 47.31 82 SER A CA 1
ATOM 616 C C . SER A 1 82 ? 0.195 -0.634 -13.936 1.00 47.31 82 SER A C 1
ATOM 618 O O . SER A 1 82 ? 0.191 -1.441 -13.006 1.00 47.31 82 SER A O 1
ATOM 620 N N . PRO A 1 83 ? 0.463 0.666 -13.689 1.00 44.16 83 PRO A N 1
ATOM 621 C CA . PRO A 1 83 ? 0.668 1.828 -14.564 1.00 44.16 83 PRO A CA 1
ATOM 622 C C . PRO A 1 83 ? 2.148 2.295 -14.567 1.00 44.16 83 PRO A C 1
ATOM 624 O O . PRO A 1 83 ? 2.761 2.454 -13.513 1.00 44.16 83 PRO A O 1
ATOM 627 N N . GLY A 1 84 ? 2.730 2.545 -15.746 1.00 51.97 84 GLY A N 1
ATOM 628 C CA . GLY A 1 84 ? 4.179 2.765 -15.926 1.00 51.97 84 GLY A CA 1
ATOM 629 C C . GLY A 1 84 ? 4.764 1.734 -16.885 1.00 51.97 84 GLY A C 1
ATOM 630 O O . GLY A 1 84 ? 5.668 0.986 -16.522 1.00 51.97 84 GLY A O 1
ATOM 631 N N . GLU A 1 85 ? 4.140 1.638 -18.059 1.00 61.81 85 GLU A N 1
ATOM 632 C CA . GLU A 1 85 ? 4.377 0.614 -19.071 1.00 61.81 85 GLU A CA 1
ATOM 633 C C . GLU A 1 85 ? 5.871 0.468 -19.406 1.00 61.81 85 GLU A C 1
ATOM 635 O O . GLU A 1 85 ? 6.653 1.416 -19.302 1.00 61.81 85 GLU A O 1
ATOM 640 N N . SER A 1 86 ? 6.285 -0.755 -19.751 1.00 70.94 86 SER A N 1
ATOM 641 C CA . SER A 1 86 ? 7.671 -1.071 -20.119 1.00 70.94 86 SER A CA 1
ATOM 642 C C . SER A 1 86 ? 8.194 -0.106 -21.184 1.00 70.94 86 SER A C 1
ATOM 644 O O . SER A 1 86 ? 7.419 0.322 -22.032 1.00 70.94 86 SER A O 1
ATOM 646 N N .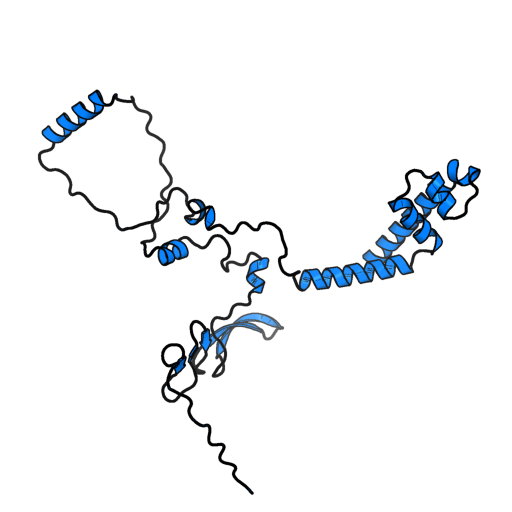 ASN A 1 87 ? 9.502 0.166 -21.221 1.00 79.44 87 ASN A N 1
ATOM 647 C CA . ASN A 1 87 ? 10.102 1.028 -22.251 1.00 79.44 87 ASN A CA 1
ATOM 648 C C . ASN A 1 87 ? 9.691 0.618 -23.683 1.00 79.44 87 ASN A C 1
ATOM 650 O O . ASN A 1 87 ? 9.461 1.488 -24.512 1.00 79.44 87 ASN A O 1
ATOM 654 N N . ALA A 1 88 ? 9.488 -0.682 -23.934 1.00 80.25 88 ALA A N 1
ATOM 655 C CA . ALA A 1 88 ? 8.963 -1.204 -25.200 1.00 80.25 88 ALA A CA 1
ATOM 656 C C . ALA A 1 88 ? 7.590 -0.628 -25.591 1.00 80.25 88 ALA A C 1
ATOM 658 O O . ALA A 1 88 ? 7.374 -0.288 -26.743 1.00 80.25 88 ALA A O 1
ATOM 659 N N . TRP A 1 89 ? 6.685 -0.439 -24.629 1.00 81.62 89 TRP A N 1
ATOM 660 C CA . TRP A 1 89 ? 5.380 0.166 -24.899 1.00 81.62 89 TRP A CA 1
ATOM 661 C C . TRP A 1 89 ? 5.519 1.620 -25.349 1.00 81.62 89 TRP A C 1
ATOM 663 O O . TRP A 1 89 ? 4.821 2.053 -26.256 1.00 81.62 89 TRP A O 1
ATOM 673 N N . PHE A 1 90 ? 6.432 2.371 -24.729 1.00 79.81 90 PHE A N 1
ATOM 674 C CA . PHE A 1 90 ? 6.701 3.751 -25.125 1.00 79.81 90 PHE A CA 1
ATOM 675 C C . PHE A 1 90 ? 7.299 3.809 -26.536 1.00 79.81 90 PHE A C 1
ATOM 677 O O . PHE A 1 90 ? 6.906 4.668 -27.317 1.00 79.81 90 PHE A O 1
ATOM 684 N N . CYS A 1 91 ? 8.194 2.880 -26.881 1.00 84.56 91 CYS A N 1
ATOM 685 C CA . CYS A 1 91 ? 8.711 2.741 -28.243 1.00 84.56 91 CYS A CA 1
ATOM 686 C C . CYS A 1 91 ? 7.595 2.475 -29.258 1.00 84.56 91 CYS A C 1
ATOM 688 O O . CYS A 1 91 ? 7.498 3.197 -30.244 1.00 84.56 91 CYS A O 1
ATOM 690 N N . ASP A 1 92 ? 6.706 1.522 -28.969 1.00 82.00 92 ASP A N 1
ATOM 691 C CA . ASP A 1 92 ? 5.569 1.191 -29.834 1.00 82.00 92 ASP A CA 1
ATOM 692 C C . ASP A 1 92 ? 4.571 2.358 -29.957 1.00 82.00 92 ASP A C 1
ATOM 694 O O . ASP A 1 92 ? 4.011 2.600 -31.023 1.00 82.00 92 ASP A O 1
ATOM 698 N N . ALA A 1 93 ? 4.332 3.097 -28.868 1.00 81.94 93 ALA A N 1
ATOM 699 C CA . ALA A 1 93 ? 3.381 4.207 -28.836 1.00 81.94 93 ALA A CA 1
ATOM 700 C C . ALA A 1 93 ? 3.861 5.436 -29.623 1.00 81.94 93 ALA A C 1
ATOM 702 O O . ALA A 1 93 ? 3.035 6.174 -30.161 1.00 81.94 93 ALA A O 1
ATOM 703 N N . PHE A 1 94 ? 5.175 5.669 -29.659 1.00 82.62 94 PHE A N 1
ATOM 704 C CA . PHE A 1 94 ? 5.786 6.793 -30.370 1.00 82.62 94 PHE A CA 1
ATOM 705 C C . PHE A 1 94 ? 6.381 6.408 -31.732 1.00 82.62 94 PHE A C 1
ATOM 707 O O . PHE A 1 94 ? 6.847 7.303 -32.428 1.00 82.62 94 PHE A O 1
ATOM 714 N N . ASP A 1 95 ? 6.326 5.127 -32.114 1.00 85.81 95 ASP A N 1
ATOM 715 C CA . ASP A 1 95 ? 6.920 4.576 -33.341 1.00 85.81 95 ASP A CA 1
ATOM 716 C C . ASP A 1 95 ? 8.427 4.874 -33.448 1.00 85.81 95 ASP A C 1
ATOM 718 O O . ASP A 1 95 ? 8.923 5.412 -34.434 1.00 85.81 95 ASP A O 1
ATOM 722 N N . VAL A 1 96 ? 9.159 4.573 -32.370 1.00 87.19 96 VAL A N 1
ATOM 723 C CA . VAL A 1 96 ? 10.598 4.862 -32.237 1.00 87.19 96 VAL A CA 1
ATOM 724 C C . VAL A 1 96 ? 11.397 3.639 -31.804 1.00 87.19 96 VAL A C 1
ATOM 726 O O . VAL A 1 96 ? 10.878 2.723 -31.160 1.00 87.19 96 VAL A O 1
ATOM 729 N N . CYS A 1 97 ? 12.701 3.654 -32.076 1.00 83.38 97 CYS A N 1
ATOM 730 C CA . CYS A 1 97 ? 13.600 2.580 -31.674 1.00 83.38 97 CYS A CA 1
ATOM 731 C C . CYS A 1 97 ? 13.829 2.551 -30.153 1.00 83.38 97 CYS A C 1
ATOM 733 O O . CYS A 1 97 ? 13.861 3.576 -29.462 1.00 83.38 97 CYS A O 1
ATOM 735 N N . HIS A 1 98 ? 14.007 1.342 -29.612 1.00 81.75 98 HIS A N 1
ATOM 736 C CA . HIS A 1 98 ? 14.372 1.148 -28.211 1.00 81.75 98 HIS A CA 1
ATOM 737 C C . HIS A 1 98 ? 15.882 1.291 -28.028 1.00 81.75 98 HIS A C 1
ATOM 739 O O . HIS A 1 98 ? 16.656 0.491 -28.553 1.00 81.75 98 HIS A O 1
ATOM 745 N N . HIS A 1 99 ? 16.298 2.252 -27.204 1.00 79.38 99 HIS A N 1
ATOM 746 C CA . HIS A 1 99 ? 17.698 2.426 -26.828 1.00 79.38 99 HIS A CA 1
ATOM 747 C C . HIS A 1 99 ? 17.932 2.077 -25.360 1.00 79.38 99 HIS A C 1
ATOM 749 O O . HIS A 1 99 ? 17.169 2.468 -24.472 1.00 79.38 99 HIS A O 1
ATOM 755 N N . GLU A 1 100 ? 19.024 1.361 -25.095 1.00 80.81 100 GLU A N 1
ATOM 756 C CA . GLU A 1 100 ? 19.452 1.063 -23.732 1.00 80.81 100 GLU A CA 1
ATOM 757 C C . GLU A 1 100 ? 19.880 2.338 -22.998 1.00 80.81 100 GLU A C 1
ATOM 759 O O . GLU A 1 100 ? 20.525 3.229 -23.556 1.00 80.81 100 GLU A O 1
ATOM 764 N N . TYR A 1 101 ? 19.522 2.424 -21.717 1.00 83.38 101 TYR A N 1
ATOM 765 C CA . TYR A 1 101 ? 19.942 3.537 -20.879 1.00 83.38 101 TYR A CA 1
ATOM 766 C C . TYR A 1 101 ? 21.436 3.437 -20.570 1.00 83.38 101 TYR A C 1
ATOM 768 O O . TYR A 1 101 ? 21.884 2.498 -19.909 1.00 83.38 101 TYR A O 1
ATOM 776 N N . VAL A 1 102 ? 22.193 4.451 -20.989 1.00 82.56 102 VAL A N 1
ATOM 777 C CA . VAL A 1 102 ? 23.609 4.590 -20.650 1.00 82.56 102 VAL A CA 1
ATOM 778 C C . VAL A 1 102 ? 23.737 5.554 -19.467 1.00 82.56 102 VAL A C 1
ATOM 780 O O . VAL A 1 102 ? 23.434 6.742 -19.617 1.00 82.56 102 VAL A O 1
ATOM 783 N N . PRO A 1 103 ? 24.180 5.094 -18.281 1.00 80.25 103 PRO A N 1
ATOM 784 C CA . PRO A 1 103 ? 24.357 5.976 -17.139 1.00 80.25 103 PRO A CA 1
ATOM 785 C C . PRO A 1 103 ? 25.436 7.020 -17.433 1.00 80.25 103 PRO A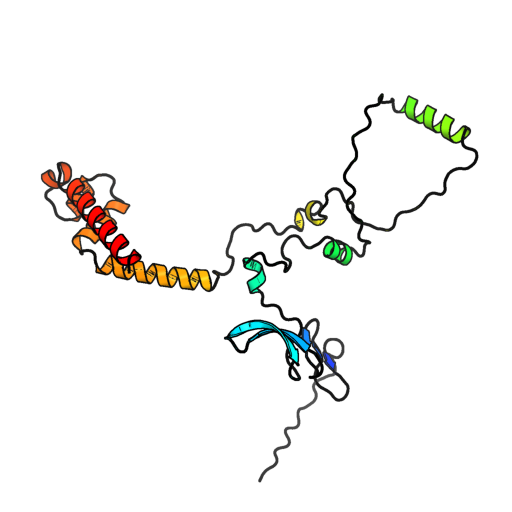 C 1
ATOM 787 O O . PRO A 1 103 ? 26.488 6.721 -18.002 1.00 80.25 103 PRO A O 1
ATOM 790 N N . GLY A 1 104 ? 25.186 8.258 -17.007 1.00 79.75 104 GLY A N 1
ATOM 791 C CA . GLY A 1 104 ? 26.150 9.342 -17.155 1.00 79.75 104 GLY A CA 1
ATOM 792 C C . GLY A 1 104 ? 27.479 9.008 -16.472 1.00 79.75 104 GLY A C 1
ATOM 793 O O . GLY A 1 104 ? 27.518 8.652 -15.293 1.00 79.75 104 GLY A O 1
ATOM 794 N N . GLY A 1 105 ? 28.582 9.136 -17.211 1.00 80.12 105 GLY A N 1
ATOM 795 C CA . GLY A 1 105 ? 29.927 8.986 -16.660 1.00 80.12 105 GLY A CA 1
ATOM 796 C C . GLY A 1 105 ? 30.295 10.113 -15.687 1.00 80.12 105 GLY A C 1
ATOM 797 O O . GLY A 1 105 ? 29.626 11.145 -15.601 1.00 80.12 105 GLY A O 1
ATOM 798 N N . LYS A 1 106 ? 31.414 9.947 -14.967 1.00 81.62 106 LYS A N 1
ATOM 799 C CA . LYS A 1 106 ? 31.959 11.006 -14.104 1.00 81.62 106 LYS A CA 1
ATOM 800 C C . LYS A 1 106 ? 32.198 12.266 -14.936 1.00 81.62 106 LYS A C 1
ATOM 802 O O . LYS A 1 106 ? 32.931 12.228 -15.926 1.00 81.62 106 LYS A O 1
ATOM 807 N N . ARG A 1 107 ? 31.608 13.388 -14.513 1.00 75.88 107 ARG A N 1
ATOM 808 C CA . ARG A 1 107 ? 31.847 14.691 -15.138 1.00 75.88 107 ARG A CA 1
ATOM 809 C C . ARG A 1 107 ? 33.349 14.966 -15.105 1.00 75.88 107 ARG A C 1
ATOM 811 O O . ARG A 1 107 ? 33.951 14.981 -14.032 1.00 75.88 107 ARG A O 1
ATOM 818 N N . ARG A 1 108 ? 33.960 15.151 -16.277 1.00 77.56 108 ARG A N 1
ATOM 819 C CA . ARG A 1 108 ? 35.372 15.534 -16.351 1.00 77.56 108 ARG A CA 1
ATOM 820 C C . ARG A 1 108 ? 35.506 16.925 -15.737 1.00 77.56 108 ARG A C 1
ATOM 822 O O . ARG A 1 108 ? 34.889 17.878 -16.205 1.00 77.56 108 ARG A O 1
ATOM 829 N N . SER A 1 109 ? 36.266 17.004 -14.651 1.00 72.12 109 SER A N 1
ATOM 830 C CA . SER A 1 109 ? 36.702 18.264 -14.059 1.00 72.12 109 SER A CA 1
ATOM 831 C C . SER A 1 109 ? 37.734 18.878 -14.999 1.00 72.12 109 SER A C 1
ATOM 833 O O . SER A 1 109 ? 38.783 18.284 -15.239 1.00 72.12 109 SER A O 1
ATOM 835 N N . GLY A 1 110 ? 37.407 20.023 -15.584 1.00 79.06 110 GLY A N 1
ATOM 836 C CA . GLY A 1 110 ? 38.281 20.756 -16.487 1.00 79.06 110 GLY A CA 1
ATOM 837 C C . GLY A 1 110 ? 38.026 22.251 -16.370 1.00 79.06 110 GLY A C 1
ATOM 838 O O . GLY A 1 110 ? 36.999 22.674 -15.833 1.00 79.06 110 GLY A O 1
ATOM 839 N N . ARG A 1 111 ? 38.971 23.050 -16.869 1.00 85.19 111 ARG A N 1
ATOM 840 C CA . ARG A 1 111 ? 38.812 24.503 -16.970 1.00 85.19 111 ARG A CA 1
ATOM 841 C C . ARG A 1 111 ? 37.585 24.817 -17.833 1.00 85.19 111 ARG A C 1
ATOM 843 O O . ARG A 1 111 ? 37.439 24.269 -18.922 1.00 85.19 111 ARG A O 1
ATOM 850 N N . SER A 1 112 ? 36.713 25.697 -17.349 1.00 82.62 112 SER A N 1
ATOM 851 C CA . SER A 1 112 ? 35.637 26.271 -18.159 1.00 82.62 112 SER A CA 1
ATOM 852 C C . SER A 1 112 ? 36.213 27.333 -19.092 1.00 82.62 112 SER A C 1
ATOM 854 O O . SER A 1 112 ? 36.930 28.221 -18.627 1.00 82.62 112 SER A O 1
ATOM 856 N N . PHE A 1 113 ? 35.888 27.253 -20.379 1.00 87.81 113 PHE A N 1
ATOM 857 C CA . PHE A 1 113 ? 36.253 28.264 -21.371 1.00 87.81 113 PHE A CA 1
ATOM 858 C C . PHE A 1 113 ? 35.139 29.295 -21.519 1.00 87.81 113 PHE A C 1
ATOM 860 O O . PHE A 1 113 ? 33.956 28.966 -21.378 1.00 87.81 113 PHE A O 1
ATOM 867 N N . SER A 1 114 ? 35.511 30.541 -21.805 1.00 91.25 114 SER A N 1
ATOM 868 C CA . SER A 1 114 ? 34.538 31.543 -22.240 1.00 91.25 114 SER A CA 1
ATOM 869 C C . SER A 1 114 ? 34.016 31.206 -23.647 1.00 91.25 114 SER A C 1
ATOM 871 O O . SER A 1 114 ? 34.607 30.403 -24.373 1.00 91.25 114 SER A O 1
ATOM 873 N N . ARG A 1 115 ? 32.891 31.810 -24.050 1.00 90.38 115 ARG A N 1
ATOM 874 C CA . ARG A 1 115 ? 32.301 31.594 -25.384 1.00 90.38 115 ARG A CA 1
ATOM 875 C C . ARG A 1 115 ? 33.297 31.904 -26.507 1.00 90.38 115 ARG A C 1
ATOM 877 O O . ARG A 1 115 ? 33.379 31.141 -27.466 1.00 90.38 115 ARG A O 1
ATOM 884 N N . ASP A 1 116 ? 34.046 32.992 -26.361 1.00 92.31 116 ASP A N 1
ATOM 885 C CA . ASP A 1 116 ? 34.993 33.464 -27.375 1.00 92.31 116 ASP A CA 1
ATOM 886 C C . ASP A 1 116 ? 36.237 32.570 -27.431 1.00 92.31 116 ASP A C 1
ATOM 888 O O . ASP A 1 116 ? 36.691 32.204 -28.515 1.00 92.31 116 ASP A O 1
ATOM 892 N N . GLU A 1 117 ? 36.733 32.131 -26.268 1.00 91.81 117 GLU A N 1
ATOM 893 C CA . GLU A 1 117 ? 37.825 31.155 -26.173 1.00 91.81 117 GLU A CA 1
ATOM 894 C C . GLU A 1 117 ? 37.440 29.819 -26.833 1.00 91.81 117 GLU A C 1
ATOM 896 O O . GLU A 1 117 ? 38.226 29.254 -27.592 1.00 91.81 117 GLU A O 1
ATOM 901 N N . ALA A 1 118 ? 36.219 29.328 -26.596 1.00 90.19 118 ALA A N 1
ATOM 902 C CA . ALA A 1 118 ? 35.730 28.087 -27.195 1.00 90.19 118 ALA A CA 1
ATOM 903 C C . ALA A 1 118 ? 35.562 28.197 -28.722 1.00 90.19 118 ALA A C 1
ATOM 905 O O . ALA A 1 118 ? 35.895 27.260 -29.447 1.00 90.19 118 ALA A O 1
ATOM 906 N N . ALA A 1 119 ? 35.076 29.340 -29.219 1.00 92.00 119 ALA A N 1
ATOM 907 C CA . ALA A 1 119 ? 34.924 29.583 -30.652 1.00 92.00 119 ALA A CA 1
ATOM 908 C C . ALA A 1 119 ? 36.280 29.617 -31.378 1.00 92.00 119 ALA A C 1
ATOM 910 O O . ALA A 1 119 ? 36.413 29.022 -32.448 1.00 92.00 119 ALA A O 1
ATOM 911 N N . ALA A 1 120 ? 37.293 30.252 -30.778 1.00 93.12 120 ALA A N 1
ATOM 912 C CA . ALA A 1 120 ? 38.648 30.278 -31.324 1.00 93.12 120 ALA A CA 1
ATOM 913 C C . ALA A 1 120 ? 39.271 28.871 -31.390 1.00 93.12 120 ALA A C 1
ATOM 915 O O . ALA A 1 120 ? 39.803 28.490 -32.432 1.00 93.12 120 ALA A O 1
ATOM 916 N N . MET A 1 121 ? 39.134 28.068 -30.327 1.00 90.00 121 MET A N 1
ATOM 917 C CA . MET A 1 121 ? 39.637 26.684 -30.302 1.00 90.00 121 MET A CA 1
ATOM 918 C C . MET A 1 121 ? 38.952 25.786 -31.336 1.00 90.00 121 MET A C 1
ATOM 920 O O . MET A 1 121 ? 39.603 24.940 -31.944 1.00 90.00 121 MET A O 1
ATOM 924 N N . LEU A 1 122 ? 37.646 25.967 -31.563 1.00 90.06 122 LEU A N 1
ATOM 925 C CA . LEU A 1 122 ? 36.924 25.234 -32.607 1.00 90.06 122 LEU A CA 1
ATOM 926 C C . LEU A 1 122 ? 37.416 25.614 -34.007 1.00 90.06 122 LEU A C 1
ATOM 928 O O . LEU A 1 122 ? 37.612 24.728 -34.834 1.00 90.06 122 LEU A O 1
ATOM 932 N N . ALA A 1 123 ? 37.648 26.902 -34.271 1.00 91.00 123 ALA A N 1
ATOM 933 C CA . ALA A 1 123 ? 38.167 27.361 -35.558 1.00 91.00 123 ALA A CA 1
ATOM 934 C C . ALA A 1 123 ? 39.575 26.807 -35.840 1.00 91.00 123 ALA A C 1
ATOM 936 O O . ALA A 1 123 ? 39.840 26.337 -36.946 1.00 91.00 123 ALA A O 1
ATOM 937 N N . GLU A 1 124 ? 40.448 26.801 -34.831 1.00 92.00 124 GLU A N 1
ATOM 938 C CA . GLU A 1 124 ? 41.785 26.205 -34.915 1.00 92.00 124 GLU A CA 1
ATOM 939 C C . GLU A 1 124 ? 41.721 24.690 -35.163 1.00 92.00 124 GLU A C 1
ATOM 941 O O . GLU A 1 124 ? 42.417 24.170 -36.035 1.00 92.00 124 GLU A O 1
ATOM 946 N N . ALA A 1 125 ? 40.848 23.975 -34.447 1.00 88.75 125 ALA A N 1
ATOM 947 C CA . ALA A 1 125 ? 40.662 22.539 -34.633 1.00 88.75 125 ALA A CA 1
ATOM 948 C C . ALA A 1 125 ? 40.145 22.206 -36.040 1.00 88.75 125 ALA A C 1
ATOM 950 O O . ALA A 1 125 ? 40.664 21.297 -36.683 1.00 88.75 125 ALA A O 1
ATOM 951 N N . ILE A 1 126 ? 39.172 22.963 -36.553 1.00 87.38 126 ILE A N 1
ATOM 952 C CA . ILE A 1 126 ? 38.638 22.771 -37.908 1.00 87.38 126 ILE A CA 1
ATOM 953 C C . ILE A 1 126 ? 39.730 23.015 -38.957 1.00 87.38 126 ILE A C 1
ATOM 955 O O . ILE A 1 126 ? 39.884 22.202 -39.863 1.00 87.38 126 ILE A O 1
ATOM 959 N N . ALA A 1 127 ? 40.525 24.080 -38.814 1.00 89.94 127 ALA A N 1
ATOM 960 C CA . ALA A 1 127 ? 41.625 24.375 -39.734 1.00 89.94 127 ALA A CA 1
ATOM 961 C C . ALA A 1 127 ? 42.708 23.279 -39.740 1.00 89.94 127 ALA A C 1
ATOM 963 O O . ALA A 1 127 ? 43.285 22.989 -40.787 1.00 89.94 127 ALA A O 1
ATOM 964 N N . ASN A 1 128 ? 42.955 22.649 -38.588 1.00 90.31 128 ASN A N 1
ATOM 965 C CA . ASN A 1 128 ? 43.931 21.569 -38.434 1.00 90.31 128 ASN A CA 1
ATOM 966 C C . ASN A 1 128 ? 43.417 20.182 -38.863 1.00 90.31 128 ASN A C 1
ATOM 968 O O . ASN A 1 128 ? 44.216 19.246 -38.925 1.00 90.31 128 ASN A O 1
ATOM 972 N N . THR A 1 129 ? 42.121 20.016 -39.156 1.00 86.69 129 THR A N 1
ATOM 973 C CA . THR A 1 129 ? 41.535 18.704 -39.481 1.00 86.69 129 THR A CA 1
ATOM 974 C C . THR A 1 129 ? 41.181 18.624 -40.976 1.00 86.69 129 THR A C 1
ATOM 976 O O . THR A 1 129 ? 40.117 19.093 -41.374 1.00 86.69 129 THR A O 1
ATOM 979 N N . PRO A 1 130 ? 42.040 18.035 -41.836 1.00 79.81 130 PRO A N 1
ATOM 980 C CA . PRO A 1 130 ? 41.848 18.043 -43.293 1.00 79.81 130 PRO A CA 1
ATOM 981 C C . PRO A 1 130 ? 40.705 17.143 -43.789 1.00 79.81 130 PRO A C 1
ATOM 983 O O . PRO A 1 130 ? 40.197 17.356 -44.887 1.00 79.81 130 PRO A O 1
ATOM 986 N N . VAL A 1 131 ? 40.286 16.149 -42.999 1.00 85.56 131 VAL A N 1
ATOM 987 C CA . VAL A 1 131 ? 39.120 15.301 -43.287 1.00 85.56 131 VAL A CA 1
ATOM 988 C C . VAL A 1 131 ? 38.234 15.281 -42.049 1.00 85.56 131 VAL A C 1
ATOM 990 O O . VAL A 1 131 ? 38.634 14.772 -41.003 1.00 85.56 131 VAL A O 1
ATOM 993 N N . MET A 1 132 ? 37.042 15.862 -42.166 1.00 83.88 132 MET A N 1
ATOM 994 C CA . MET A 1 132 ? 36.044 15.855 -41.099 1.00 83.88 132 MET A CA 1
ATOM 995 C C . MET A 1 132 ? 35.415 14.453 -40.998 1.00 83.88 132 MET A C 1
ATOM 997 O O . MET A 1 132 ? 35.151 13.847 -42.040 1.00 83.88 132 MET A O 1
ATOM 1001 N N . PRO A 1 133 ? 35.167 13.916 -39.789 1.00 83.62 133 PRO A N 1
ATOM 1002 C CA . PRO A 1 133 ? 34.421 12.674 -39.637 1.00 83.62 133 PRO A CA 1
ATOM 1003 C C . PRO A 1 133 ? 33.016 12.797 -40.231 1.00 83.62 133 PRO A C 1
ATOM 1005 O O . PRO A 1 133 ? 32.400 13.865 -40.213 1.00 83.62 133 PRO A O 1
ATOM 1008 N N . GLU A 1 134 ? 32.504 11.679 -40.736 1.00 84.69 134 GLU A N 1
ATOM 1009 C CA . GLU A 1 134 ? 31.139 11.600 -41.240 1.00 84.69 134 GLU A CA 1
ATOM 1010 C C . GLU A 1 134 ? 30.139 11.856 -40.107 1.00 84.69 134 GLU A C 1
ATOM 1012 O O . GLU A 1 134 ? 30.259 11.322 -39.000 1.00 84.69 134 GLU A O 1
ATOM 1017 N N . VAL A 1 135 ? 29.148 12.704 -40.380 1.00 85.88 135 VAL A N 1
ATOM 1018 C CA . VAL A 1 135 ? 28.074 12.991 -39.430 1.00 85.88 135 VAL A CA 1
ATOM 1019 C C . VAL A 1 135 ? 27.101 11.818 -39.453 1.00 85.88 135 VAL A C 1
ATOM 1021 O O . VAL A 1 135 ? 26.358 11.641 -40.414 1.00 85.88 135 VAL A O 1
ATOM 1024 N N . TYR A 1 136 ? 27.105 11.019 -38.388 1.00 83.81 136 TYR A N 1
ATOM 1025 C CA . TYR A 1 136 ? 26.140 9.941 -38.202 1.00 83.81 136 TYR A CA 1
ATOM 1026 C C . TYR A 1 136 ? 24.861 10.487 -37.560 1.00 83.81 136 TYR A C 1
ATOM 1028 O O . TYR A 1 136 ? 24.891 10.989 -36.433 1.00 83.81 136 TYR A O 1
ATOM 1036 N N . GLN A 1 137 ? 23.738 10.391 -38.271 1.00 82.19 137 GLN A N 1
ATOM 1037 C CA . GLN A 1 137 ? 22.424 10.657 -37.696 1.00 82.19 137 GLN A CA 1
ATOM 1038 C C . GLN A 1 137 ? 21.947 9.401 -36.964 1.00 82.19 137 GLN A C 1
ATOM 1040 O O . GLN A 1 137 ? 21.810 8.339 -37.567 1.00 82.19 137 GLN A O 1
ATOM 1045 N N . CYS A 1 138 ? 21.707 9.525 -35.661 1.00 80.94 138 CYS A N 1
ATOM 1046 C CA . CYS A 1 138 ? 21.091 8.453 -34.888 1.00 80.94 138 CYS A CA 1
ATOM 1047 C C . CYS A 1 138 ? 19.637 8.236 -35.326 1.00 80.94 138 CYS A C 1
ATOM 1049 O O . CYS A 1 138 ? 18.971 9.181 -35.750 1.00 80.94 138 CYS A O 1
ATOM 1051 N N . GLU A 1 139 ? 19.161 7.000 -35.189 1.00 85.00 139 GLU A N 1
ATOM 1052 C CA . GLU A 1 139 ? 17.749 6.660 -35.373 1.00 85.00 139 GLU A CA 1
ATOM 1053 C C . GLU A 1 139 ? 16.863 7.440 -34.393 1.00 85.00 139 GLU A C 1
ATOM 1055 O O . GLU A 1 139 ? 17.306 7.845 -33.311 1.00 85.00 139 GLU A O 1
ATOM 1060 N N . ASP A 1 140 ? 15.604 7.642 -34.778 1.00 85.12 140 ASP A N 1
ATOM 1061 C CA . ASP A 1 140 ? 14.635 8.326 -33.934 1.00 85.12 140 ASP A CA 1
ATOM 1062 C C . ASP A 1 140 ? 14.363 7.496 -32.670 1.00 85.12 140 ASP A C 1
ATOM 1064 O O . ASP A 1 140 ? 14.020 6.311 -32.720 1.00 85.12 140 ASP A O 1
ATOM 1068 N N . GLY A 1 141 ? 14.532 8.137 -31.514 1.00 86.00 141 GLY A N 1
ATOM 1069 C CA . GLY A 1 141 ? 14.479 7.499 -30.206 1.00 86.00 141 GLY A CA 1
ATOM 1070 C C . GLY A 1 141 ? 13.967 8.444 -29.125 1.00 86.00 141 GLY A C 1
ATOM 1071 O O . GLY A 1 141 ? 14.074 9.668 -29.226 1.00 86.00 141 GLY A O 1
ATOM 1072 N N . ILE A 1 142 ? 13.425 7.880 -28.044 1.00 84.25 142 ILE A N 1
ATOM 1073 C CA . ILE A 1 142 ? 13.046 8.665 -26.861 1.00 84.25 142 ILE A CA 1
ATOM 1074 C C . ILE A 1 142 ? 14.300 9.026 -26.065 1.00 84.25 142 ILE A C 1
ATOM 1076 O O . ILE A 1 142 ? 15.156 8.184 -25.794 1.00 84.25 142 ILE A O 1
ATOM 1080 N N . ALA A 1 143 ? 14.383 10.283 -25.623 1.00 79.00 143 ALA A N 1
ATOM 1081 C CA . ALA A 1 143 ? 15.463 10.739 -24.758 1.00 79.00 143 ALA A CA 1
ATOM 1082 C C . ALA A 1 143 ? 15.496 9.931 -23.446 1.00 79.00 143 ALA A C 1
ATOM 1084 O O . ALA A 1 143 ? 14.630 10.070 -22.580 1.00 79.00 143 ALA A O 1
ATOM 1085 N N . ALA A 1 144 ? 16.527 9.108 -23.268 1.00 70.31 144 ALA A N 1
ATOM 1086 C CA . ALA A 1 144 ? 16.722 8.281 -22.080 1.00 70.31 144 ALA A CA 1
ATOM 1087 C C . ALA A 1 144 ? 17.328 9.097 -20.918 1.00 70.31 144 ALA A C 1
ATOM 1089 O O . ALA A 1 144 ? 18.442 8.839 -20.470 1.00 70.31 144 ALA A O 1
ATOM 1090 N N . GLY A 1 145 ? 16.612 10.122 -20.435 1.00 73.75 145 GLY A N 1
ATOM 1091 C CA . GLY A 1 145 ? 17.045 10.929 -19.282 1.00 73.75 145 GLY A CA 1
ATOM 1092 C C . GLY A 1 145 ? 17.174 10.110 -17.990 1.00 73.75 145 GLY A C 1
ATOM 1093 O O . GLY A 1 145 ? 18.010 10.399 -17.134 1.00 73.75 145 GLY A O 1
ATOM 1094 N N . THR A 1 146 ? 16.388 9.043 -17.878 1.00 77.50 146 THR A N 1
ATOM 1095 C CA . THR A 1 146 ? 16.451 8.042 -16.812 1.00 77.50 146 THR A CA 1
ATOM 1096 C C . THR A 1 146 ? 16.327 6.641 -17.416 1.00 77.50 146 THR A C 1
ATOM 1098 O O . THR A 1 146 ? 15.992 6.485 -18.593 1.00 77.50 146 THR A O 1
ATOM 1101 N N . ALA A 1 147 ? 16.556 5.606 -16.604 1.00 81.50 147 ALA A N 1
ATOM 1102 C CA . ALA A 1 147 ? 16.419 4.216 -17.037 1.00 81.50 147 ALA A CA 1
ATOM 1103 C C . ALA A 1 147 ? 14.986 3.832 -17.465 1.00 81.50 147 ALA A C 1
ATOM 1105 O O . ALA A 1 147 ? 14.802 2.845 -18.179 1.00 81.50 147 ALA A O 1
ATOM 1106 N N . ARG A 1 148 ? 13.966 4.590 -17.037 1.00 80.81 148 ARG A N 1
ATOM 1107 C CA . ARG A 1 148 ? 12.555 4.331 -17.347 1.00 80.81 148 ARG A CA 1
ATOM 1108 C C . ARG A 1 148 ? 11.967 5.487 -18.142 1.00 80.81 148 ARG A C 1
ATOM 1110 O O . ARG A 1 148 ? 11.841 6.594 -17.628 1.00 80.81 148 ARG A O 1
ATOM 1117 N N . TYR A 1 149 ? 11.495 5.218 -19.357 1.00 82.12 149 TYR A N 1
ATOM 1118 C CA . TYR A 1 149 ? 10.908 6.262 -20.206 1.00 82.12 149 TYR A CA 1
ATOM 1119 C C . TYR A 1 149 ? 9.688 6.928 -19.566 1.00 82.12 149 TYR A C 1
ATOM 1121 O O . TYR A 1 149 ? 9.507 8.134 -19.710 1.00 82.12 149 TYR A O 1
ATOM 1129 N N . ALA A 1 150 ? 8.918 6.186 -18.764 1.00 77.62 150 ALA A N 1
ATOM 1130 C CA . ALA A 1 150 ? 7.780 6.716 -18.016 1.00 77.62 150 ALA A CA 1
ATOM 1131 C C . ALA A 1 150 ? 8.123 7.942 -17.152 1.00 77.62 150 ALA A C 1
ATOM 1133 O O . ALA A 1 150 ? 7.262 8.795 -16.942 1.00 77.62 150 ALA A O 1
ATOM 1134 N N . ASP A 1 151 ? 9.353 8.055 -16.643 1.00 76.62 151 ASP A N 1
ATOM 1135 C CA . ASP A 1 151 ? 9.771 9.170 -15.784 1.00 76.62 151 ASP A CA 1
ATOM 1136 C C . ASP A 1 151 ? 9.810 10.506 -16.534 1.00 76.62 151 ASP A C 1
ATOM 1138 O O . ASP A 1 151 ? 9.563 11.547 -15.926 1.00 76.62 151 ASP A O 1
ATOM 1142 N N . ASN A 1 152 ? 10.020 10.474 -17.851 1.00 80.19 152 ASN A N 1
ATOM 1143 C CA . ASN A 1 152 ? 9.946 11.659 -18.703 1.00 80.19 152 ASN A CA 1
ATOM 1144 C C . ASN A 1 152 ? 8.495 12.120 -18.931 1.00 80.19 152 ASN A C 1
ATOM 1146 O O . ASN A 1 152 ? 8.253 13.284 -19.244 1.00 80.19 152 ASN A O 1
ATOM 1150 N N . PHE A 1 153 ? 7.518 11.225 -18.750 1.00 77.38 153 PHE A N 1
ATOM 1151 C CA . PHE A 1 153 ? 6.106 11.457 -19.052 1.00 77.38 153 PHE A CA 1
ATOM 1152 C C . PHE A 1 153 ? 5.254 11.414 -17.779 1.00 77.38 153 PHE A C 1
ATOM 1154 O O . PHE A 1 153 ? 4.366 10.576 -17.618 1.00 77.38 153 PHE A O 1
ATOM 1161 N N . ILE A 1 154 ? 5.494 12.359 -16.862 1.00 69.50 154 ILE A N 1
ATOM 1162 C CA . ILE A 1 154 ? 4.779 12.454 -15.574 1.00 69.50 154 ILE A CA 1
ATOM 1163 C C . ILE A 1 154 ? 3.250 12.493 -15.765 1.00 69.50 154 ILE A C 1
ATOM 1165 O O . ILE A 1 154 ? 2.526 11.889 -14.981 1.00 69.50 154 ILE A O 1
ATOM 1169 N N . GLY A 1 155 ? 2.753 13.137 -16.828 1.00 65.75 155 GLY A N 1
ATOM 1170 C CA . GLY A 1 155 ? 1.319 13.183 -17.150 1.00 65.75 155 GLY A CA 1
ATOM 1171 C C . GLY A 1 155 ? 0.721 11.853 -17.629 1.00 65.75 155 GLY A C 1
ATOM 1172 O O . GLY A 1 155 ? -0.487 11.661 -17.526 1.00 65.75 155 GLY A O 1
ATOM 1173 N N . MET A 1 156 ? 1.551 10.926 -18.116 1.00 65.38 156 MET A N 1
ATOM 1174 C CA . MET A 1 156 ? 1.134 9.586 -18.555 1.00 65.38 156 MET A CA 1
ATOM 1175 C C . MET A 1 156 ? 1.249 8.548 -17.436 1.00 65.38 156 MET A C 1
ATOM 1177 O O . MET A 1 156 ? 0.645 7.478 -17.506 1.00 65.38 156 MET A O 1
ATOM 1181 N N . LYS A 1 157 ? 1.959 8.874 -16.350 1.00 59.88 157 LYS A N 1
ATOM 1182 C CA . LYS A 1 157 ? 1.888 8.091 -15.122 1.00 59.88 157 LYS A CA 1
ATOM 1183 C C . LYS A 1 157 ? 0.509 8.279 -14.498 1.00 59.88 157 LYS A C 1
ATOM 1185 O O . LYS A 1 157 ? 0.241 9.277 -13.830 1.00 59.88 157 LYS A O 1
ATOM 1190 N N . LYS A 1 158 ? -0.356 7.270 -14.625 1.00 55.38 158 LYS A N 1
ATOM 1191 C CA . LYS A 1 158 ? -1.451 7.092 -13.666 1.00 55.38 158 LYS A CA 1
ATOM 1192 C C . LYS A 1 158 ? -0.825 6.766 -12.313 1.00 55.38 158 LYS A C 1
ATOM 1194 O O . LYS A 1 158 ? -0.623 5.606 -11.980 1.00 55.38 158 LYS A O 1
ATOM 1199 N N . ALA A 1 159 ? -0.488 7.788 -11.533 1.00 51.22 159 ALA A N 1
ATOM 1200 C CA . ALA A 1 159 ? -0.282 7.579 -10.111 1.00 51.22 159 ALA A CA 1
ATOM 1201 C C . ALA A 1 159 ? -1.583 6.978 -9.551 1.00 51.22 159 ALA A C 1
ATOM 1203 O O . ALA A 1 159 ? -2.662 7.453 -9.931 1.00 51.22 159 ALA A O 1
ATOM 1204 N N . PRO A 1 160 ? -1.525 5.964 -8.674 1.00 48.53 160 PRO A N 1
ATOM 1205 C CA . PRO A 1 160 ? -2.687 5.560 -7.903 1.00 48.53 160 PRO A CA 1
ATOM 1206 C C . PRO A 1 160 ? -3.040 6.726 -6.973 1.00 48.53 160 PRO A C 1
ATOM 1208 O O . PRO A 1 160 ? -2.613 6.793 -5.824 1.00 48.53 160 PRO A O 1
ATOM 1211 N N . LYS A 1 161 ? -3.781 7.713 -7.485 1.00 41.94 161 LYS A N 1
ATOM 1212 C CA . LYS A 1 161 ? -4.500 8.651 -6.634 1.00 41.94 161 LYS A CA 1
ATOM 1213 C C . LYS A 1 161 ? -5.549 7.809 -5.931 1.00 41.94 161 LYS A C 1
ATOM 1215 O O . LYS A 1 161 ? -6.426 7.252 -6.586 1.00 41.94 161 LYS A O 1
ATOM 1220 N N . GLY A 1 162 ? -5.365 7.650 -4.624 1.00 48.31 162 GLY A N 1
ATOM 1221 C CA . GLY A 1 162 ? -6.224 6.854 -3.766 1.00 48.31 162 GLY A CA 1
ATOM 1222 C C . GLY A 1 162 ? -7.695 7.174 -4.001 1.00 48.31 162 GLY A C 1
ATOM 1223 O O . GLY A 1 162 ? -8.165 8.248 -3.649 1.00 48.31 162 GLY A O 1
ATOM 1224 N N . SER A 1 163 ? -8.396 6.225 -4.612 1.00 39.34 163 SER A N 1
ATOM 1225 C CA . SER A 1 163 ? -9.837 6.025 -4.498 1.00 39.34 163 SER A CA 1
ATOM 1226 C C . SER A 1 163 ? -10.200 4.734 -5.228 1.00 39.34 163 SER A C 1
ATOM 1228 O O . SER A 1 163 ? -10.044 4.652 -6.445 1.00 39.34 163 SER A O 1
ATOM 1230 N N . GLY A 1 164 ? -10.695 3.749 -4.477 1.00 42.31 164 GLY A N 1
ATOM 1231 C CA . GLY A 1 164 ? -11.548 2.681 -4.996 1.00 42.31 164 GLY A CA 1
ATOM 1232 C C . GLY A 1 164 ? -10.930 1.775 -6.056 1.00 42.31 164 GLY A C 1
ATOM 1233 O O . GLY A 1 164 ? -11.446 1.693 -7.168 1.00 42.31 164 GLY A O 1
ATOM 1234 N N . GLY A 1 165 ? -9.892 1.017 -5.698 1.00 44.25 165 GLY A N 1
ATOM 1235 C CA . GLY A 1 165 ? -9.830 -0.337 -6.248 1.00 44.25 165 GLY A CA 1
ATOM 1236 C C . GLY A 1 165 ? -11.098 -1.071 -5.804 1.00 44.25 165 GLY A C 1
ATOM 1237 O O . GLY A 1 165 ? -11.540 -0.887 -4.669 1.00 44.25 165 GLY A O 1
ATOM 1238 N N . SER A 1 166 ? -11.729 -1.840 -6.691 1.00 50.47 166 SER A N 1
ATOM 1239 C CA . SER A 1 166 ? -12.756 -2.798 -6.275 1.00 50.47 166 SER A CA 1
ATOM 1240 C C . SER A 1 166 ? -12.182 -3.633 -5.130 1.00 50.47 166 SER A C 1
ATOM 1242 O O . SER A 1 166 ? -11.096 -4.186 -5.306 1.00 50.47 166 SER A O 1
ATOM 1244 N N . ILE A 1 167 ? -12.873 -3.677 -3.985 1.00 55.09 167 ILE A N 1
ATOM 1245 C CA . ILE A 1 167 ? -12.500 -4.518 -2.836 1.00 55.09 167 ILE A CA 1
ATOM 1246 C C . ILE A 1 167 ? -12.214 -5.915 -3.389 1.00 55.09 167 ILE A C 1
ATOM 1248 O O . ILE A 1 167 ? -13.068 -6.473 -4.088 1.00 55.09 167 ILE A O 1
ATOM 1252 N N . ALA A 1 168 ? -10.999 -6.428 -3.176 1.00 58.50 168 ALA A N 1
ATOM 1253 C CA . ALA A 1 168 ? -10.654 -7.753 -3.664 1.00 58.50 168 ALA A CA 1
ATOM 1254 C C . ALA A 1 168 ? -11.619 -8.763 -3.030 1.00 58.50 168 ALA A C 1
ATOM 1256 O O . ALA A 1 168 ? -12.066 -8.577 -1.898 1.00 58.50 168 ALA A O 1
ATOM 1257 N N . TRP A 1 169 ? -11.987 -9.824 -3.745 1.00 59.91 169 TRP A N 1
ATOM 1258 C CA . TRP A 1 169 ? -12.921 -10.802 -3.181 1.00 59.91 169 TRP A CA 1
ATOM 1259 C C . TRP A 1 169 ? -12.344 -11.466 -1.918 1.00 59.91 169 TRP A C 1
ATOM 1261 O O . TRP A 1 169 ? -13.099 -11.766 -0.997 1.00 59.91 169 TRP A O 1
ATOM 1271 N N . GLN A 1 170 ? -11.012 -11.588 -1.831 1.00 68.38 170 GLN A N 1
ATOM 1272 C CA . GLN A 1 170 ? -10.304 -11.974 -0.608 1.00 68.38 170 GLN A CA 1
ATOM 1273 C C . GLN A 1 170 ? -10.550 -10.973 0.528 1.00 68.38 170 GLN A C 1
ATOM 1275 O O . GLN A 1 170 ? -11.012 -11.381 1.585 1.00 68.38 170 GLN A O 1
ATOM 1280 N N . ASP A 1 171 ? -10.363 -9.670 0.291 1.00 67.75 171 ASP A N 1
ATOM 1281 C CA . ASP A 1 171 ? -10.629 -8.634 1.300 1.00 67.75 171 ASP A CA 1
ATOM 1282 C C . ASP A 1 171 ? -12.093 -8.661 1.762 1.00 67.75 171 ASP A C 1
ATOM 1284 O O . ASP A 1 171 ? -12.387 -8.467 2.939 1.00 67.75 171 ASP A O 1
ATOM 1288 N N . LEU A 1 172 ? -13.035 -8.906 0.844 1.00 69.94 172 LEU A N 1
ATOM 1289 C CA . LEU A 1 172 ? -14.451 -9.034 1.180 1.00 69.94 172 LEU A CA 1
ATOM 1290 C C . LEU A 1 172 ? -14.706 -10.276 2.045 1.00 69.94 172 LEU A C 1
ATOM 1292 O O . LEU A 1 172 ? -15.438 -10.183 3.027 1.00 69.94 172 LEU A O 1
ATOM 1296 N N . SER A 1 173 ? -14.102 -11.413 1.696 1.00 73.12 173 SER A N 1
ATOM 1297 C CA . SER A 1 173 ? -14.174 -12.656 2.471 1.00 73.12 173 SER A CA 1
ATOM 1298 C C . SER A 1 173 ? -13.584 -12.475 3.870 1.00 73.12 173 SER A C 1
ATOM 1300 O O . SER A 1 173 ? -14.220 -12.844 4.855 1.00 73.12 173 SER A O 1
ATOM 1302 N N . ASP A 1 174 ? -12.419 -11.836 3.975 1.00 76.38 174 ASP A N 1
ATOM 1303 C CA . ASP A 1 174 ? -11.759 -11.548 5.248 1.00 76.38 174 ASP A CA 1
ATOM 1304 C C . ASP A 1 174 ? -12.607 -10.606 6.102 1.00 76.38 174 ASP A C 1
ATOM 1306 O O . ASP A 1 174 ? -12.766 -10.829 7.299 1.00 76.38 174 ASP A O 1
ATOM 1310 N N . LYS A 1 175 ? -13.233 -9.591 5.490 1.00 77.75 175 LYS A N 1
ATOM 1311 C CA . LYS A 1 175 ? -14.158 -8.687 6.187 1.00 77.75 175 LYS A CA 1
ATOM 1312 C C . LYS A 1 175 ? -15.433 -9.383 6.649 1.00 77.75 175 LYS A C 1
ATOM 1314 O O . LYS A 1 175 ? -15.964 -9.010 7.692 1.00 77.75 175 LYS A O 1
ATOM 1319 N N . ILE A 1 176 ? -15.933 -10.370 5.904 1.00 83.38 176 ILE A N 1
ATOM 1320 C CA . ILE A 1 176 ? -17.073 -11.192 6.333 1.00 83.38 176 ILE A CA 1
ATOM 1321 C C . ILE A 1 176 ? -16.670 -12.046 7.538 1.00 83.38 176 ILE A C 1
ATOM 1323 O O . ILE A 1 176 ? -17.347 -11.980 8.559 1.00 83.38 176 ILE A O 1
ATOM 1327 N N . ALA A 1 177 ? -15.545 -12.760 7.459 1.00 84.62 177 ALA A N 1
ATOM 1328 C CA . ALA A 1 177 ? -15.047 -13.583 8.560 1.00 84.62 177 ALA A CA 1
ATOM 1329 C C . ALA A 1 177 ? -14.720 -12.747 9.812 1.00 84.62 177 ALA A C 1
ATOM 1331 O O . ALA A 1 177 ? -15.022 -13.145 10.935 1.00 84.62 177 ALA A O 1
ATOM 1332 N N . GLU A 1 178 ? -14.134 -11.559 9.637 1.00 85.75 178 GLU A N 1
ATOM 1333 C CA . GLU A 1 178 ? -13.878 -10.611 10.724 1.00 85.75 178 GLU A CA 1
ATOM 1334 C C . GLU A 1 178 ? -15.190 -10.130 11.358 1.00 85.75 178 GLU A C 1
ATOM 1336 O O . GLU A 1 178 ? -15.296 -10.091 12.583 1.00 85.75 178 GLU A O 1
ATOM 1341 N N . ARG A 1 179 ? -16.214 -9.818 10.550 1.00 88.44 179 ARG A N 1
ATOM 1342 C CA . ARG A 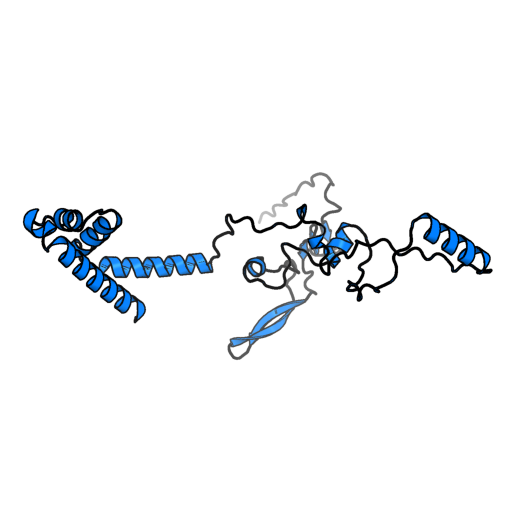1 179 ? -17.538 -9.437 11.062 1.00 88.44 179 ARG A CA 1
ATOM 1343 C C . ARG A 1 179 ? -18.178 -10.565 11.866 1.00 88.44 179 ARG A C 1
ATOM 1345 O O . ARG A 1 179 ? -18.680 -10.300 12.948 1.00 88.44 179 ARG A O 1
ATOM 1352 N N . GLU A 1 180 ? -18.134 -11.802 11.377 1.00 89.31 180 GLU A N 1
ATOM 1353 C CA . GLU A 1 180 ? -18.691 -12.965 12.082 1.00 89.31 180 GLU A CA 1
ATOM 1354 C C . GLU A 1 180 ? -18.027 -13.178 13.449 1.00 89.31 180 GLU A C 1
ATOM 1356 O O . GLU A 1 180 ? -18.722 -13.392 14.442 1.00 89.31 180 GLU A O 1
ATOM 1361 N N . LYS A 1 181 ? -16.699 -13.015 13.530 1.00 89.44 181 LYS A N 1
ATOM 1362 C CA . LYS A 1 181 ? -15.968 -13.051 14.807 1.00 89.44 181 LYS A CA 1
ATOM 1363 C C . LYS A 1 181 ? -16.406 -11.938 15.756 1.00 89.44 181 LYS A C 1
ATOM 1365 O O . LYS A 1 181 ? -16.598 -12.184 16.944 1.00 89.44 181 LYS A O 1
ATOM 1370 N N . TRP A 1 182 ? -16.587 -10.718 15.251 1.00 90.00 182 TRP A N 1
ATOM 1371 C CA . TRP A 1 182 ? -17.084 -9.606 16.066 1.00 90.00 182 TRP A CA 1
ATOM 1372 C C . TRP A 1 182 ? -18.522 -9.816 16.540 1.00 90.00 182 TRP A C 1
ATOM 1374 O O . TRP A 1 182 ? -18.819 -9.491 17.685 1.00 90.00 182 TRP A O 1
ATOM 1384 N N . GLU A 1 183 ? -19.391 -10.399 15.714 1.00 90.81 183 GLU A N 1
ATOM 1385 C CA . GLU A 1 183 ? -20.757 -10.754 16.111 1.00 90.81 183 GLU A CA 1
ATOM 1386 C C . GLU A 1 183 ? -20.770 -11.824 17.218 1.00 90.81 183 GLU A C 1
ATOM 1388 O O . GLU A 1 183 ? -21.620 -11.782 18.106 1.00 90.81 183 GLU A O 1
ATOM 1393 N N . GLU A 1 184 ? -19.844 -12.786 17.190 1.00 89.88 184 GLU A N 1
ATOM 1394 C CA . GLU A 1 184 ? -19.689 -13.774 18.264 1.00 89.88 184 GLU A CA 1
ATOM 1395 C C . GLU A 1 184 ? -19.178 -13.132 19.560 1.00 89.88 184 GLU A C 1
ATOM 1397 O O . GLU A 1 184 ? -19.742 -13.375 20.630 1.00 89.88 184 GLU A O 1
ATOM 1402 N N . ILE A 1 185 ? -18.173 -12.255 19.459 1.00 92.06 185 ILE A N 1
ATOM 1403 C CA . ILE A 1 185 ? -17.677 -11.466 20.593 1.00 92.06 185 ILE A CA 1
ATOM 1404 C C . ILE A 1 185 ? -18.824 -10.648 21.196 1.00 92.06 185 ILE A C 1
ATOM 1406 O O . ILE A 1 185 ? -19.052 -10.731 22.400 1.00 92.06 185 ILE A O 1
ATOM 1410 N N . GLU A 1 186 ? -19.593 -9.923 20.381 1.00 92.44 186 GLU A N 1
ATOM 1411 C CA . GLU A 1 186 ? -20.722 -9.104 20.837 1.00 92.44 186 GLU A CA 1
ATOM 1412 C C . GLU A 1 186 ? -21.777 -9.941 21.573 1.00 92.44 186 GLU A C 1
ATOM 1414 O O . GLU A 1 186 ? -22.220 -9.550 22.650 1.00 92.44 186 GLU A O 1
ATOM 1419 N N . ARG A 1 187 ? -22.117 -11.133 21.060 1.00 91.69 187 ARG A N 1
ATOM 1420 C CA . ARG A 1 187 ? -23.054 -12.061 21.724 1.00 91.69 187 ARG A CA 1
ATOM 1421 C C . ARG A 1 187 ? -22.533 -12.627 23.045 1.00 91.69 187 ARG A C 1
ATOM 1423 O O . ARG A 1 187 ? -23.336 -13.081 23.857 1.00 91.69 187 ARG A O 1
ATOM 1430 N N . SER A 1 188 ? -21.217 -12.663 23.243 1.00 92.19 188 SER A N 1
ATOM 1431 C CA . SER A 1 188 ? -20.604 -13.158 24.482 1.00 92.19 188 SER A CA 1
ATOM 1432 C C . SER A 1 188 ? -20.547 -12.107 25.596 1.00 92.19 188 SER A C 1
ATOM 1434 O O . SER A 1 188 ? -20.393 -12.465 26.765 1.00 92.19 188 SER A O 1
ATOM 1436 N N . LEU A 1 189 ? -20.683 -10.820 25.252 1.00 93.81 189 LEU A N 1
ATOM 1437 C CA . LEU A 1 189 ? -20.709 -9.726 26.218 1.00 93.81 189 LEU A CA 1
ATOM 1438 C C . LEU A 1 189 ? -22.102 -9.562 26.835 1.00 93.81 189 LEU A C 1
ATOM 1440 O O . LEU A 1 189 ? -23.125 -9.875 26.231 1.00 93.81 189 LEU A O 1
ATOM 1444 N N . SER A 1 190 ? -22.143 -9.031 28.058 1.00 94.00 190 SER A N 1
ATOM 1445 C CA . SER A 1 190 ? -23.405 -8.638 28.681 1.00 94.00 190 SER A CA 1
ATOM 1446 C C . SER A 1 190 ? -23.944 -7.340 28.065 1.00 94.00 190 SER A C 1
ATOM 1448 O O . SER A 1 190 ? -23.169 -6.466 27.669 1.00 94.00 190 SER A O 1
ATOM 1450 N N . ASP A 1 191 ? -25.270 -7.163 28.057 1.00 93.56 191 ASP A N 1
ATOM 1451 C CA . ASP A 1 191 ? -25.903 -5.902 27.632 1.00 93.56 191 ASP A CA 1
ATOM 1452 C C . ASP A 1 191 ? -25.347 -4.701 28.416 1.00 93.56 191 ASP A C 1
ATOM 1454 O O . ASP A 1 191 ? -25.178 -3.607 27.877 1.00 93.56 191 ASP A O 1
ATOM 1458 N N . GLU A 1 192 ? -25.023 -4.908 29.696 1.00 92.38 192 GLU A N 1
ATOM 1459 C CA . GLU A 1 192 ? -24.431 -3.886 30.553 1.00 92.38 192 GLU A CA 1
ATOM 1460 C C . GLU A 1 192 ? -23.032 -3.484 30.055 1.00 92.38 192 GLU A C 1
ATOM 1462 O O . GLU A 1 192 ? -22.776 -2.296 29.849 1.00 92.38 192 GLU A O 1
ATOM 1467 N N . ASP A 1 193 ? -22.159 -4.448 29.753 1.00 94.12 193 ASP A N 1
ATOM 1468 C CA . ASP A 1 193 ? -20.826 -4.181 29.200 1.00 94.12 193 ASP A CA 1
ATOM 1469 C C . ASP A 1 193 ? -20.905 -3.494 27.830 1.00 94.12 193 ASP A C 1
ATOM 1471 O O . ASP A 1 193 ? -20.173 -2.536 27.572 1.00 94.12 193 ASP A O 1
ATOM 1475 N N . LEU A 1 194 ? -21.843 -3.907 26.970 1.00 94.00 194 LEU A N 1
ATOM 1476 C CA . LEU A 1 194 ? -22.081 -3.247 25.684 1.00 94.00 194 LEU A CA 1
ATOM 1477 C C . LEU A 1 194 ? -22.518 -1.791 25.875 1.00 94.00 194 LEU A C 1
ATOM 1479 O O . LEU A 1 194 ? -22.029 -0.903 25.173 1.00 94.00 194 LEU A O 1
ATOM 1483 N N . THR A 1 195 ? -23.397 -1.503 26.841 1.00 93.88 195 THR A N 1
ATOM 1484 C CA . THR A 1 195 ? -23.781 -0.113 27.140 1.00 93.88 195 THR A CA 1
ATOM 1485 C C . THR A 1 195 ? -22.607 0.713 27.660 1.00 93.88 195 THR A C 1
ATOM 1487 O O . THR A 1 195 ? -22.461 1.869 27.258 1.00 93.88 195 THR A O 1
ATOM 1490 N N . VAL A 1 196 ? -21.732 0.126 28.485 1.00 95.44 196 VAL A N 1
ATOM 1491 C CA . VAL A 1 196 ? -20.503 0.768 28.975 1.00 95.44 196 VAL A CA 1
ATOM 1492 C C . VAL A 1 196 ? -19.563 1.102 27.821 1.00 95.44 196 VAL A C 1
ATOM 1494 O O . VAL A 1 196 ? -19.111 2.244 27.725 1.00 95.44 196 VAL A O 1
ATOM 1497 N N . LEU A 1 197 ? -19.275 0.137 26.945 1.00 94.62 197 LEU A N 1
ATOM 1498 C CA . LEU A 1 197 ? -18.344 0.303 25.825 1.00 94.62 197 LEU A CA 1
ATOM 1499 C C . LEU A 1 197 ? -18.872 1.320 24.802 1.00 94.62 197 LEU A C 1
ATOM 1501 O O . LEU A 1 197 ? -18.132 2.211 24.380 1.00 94.62 197 LEU A O 1
ATOM 1505 N N . ASN A 1 198 ? -20.167 1.263 24.480 1.00 94.12 198 ASN A N 1
ATOM 1506 C CA . ASN A 1 198 ? -20.814 2.236 23.596 1.00 94.12 198 ASN A CA 1
ATOM 1507 C C . ASN A 1 198 ? -20.826 3.652 24.195 1.00 94.12 198 ASN A C 1
ATOM 1509 O O . ASN A 1 198 ? -20.570 4.629 23.488 1.00 94.12 198 ASN A O 1
ATOM 1513 N N . ALA A 1 199 ? -21.083 3.785 25.501 1.00 93.00 199 ALA A N 1
ATOM 1514 C CA . ALA A 1 199 ? -21.011 5.075 26.184 1.00 93.00 199 ALA A CA 1
ATOM 1515 C C . ALA A 1 199 ? -19.571 5.614 26.220 1.00 93.00 199 ALA A C 1
ATOM 1517 O O . ALA A 1 199 ? -19.351 6.807 26.006 1.00 93.00 199 ALA A O 1
ATOM 1518 N N . ALA A 1 200 ? -18.584 4.741 26.437 1.00 94.44 200 ALA A N 1
ATOM 1519 C CA . ALA A 1 200 ? -17.174 5.109 26.514 1.00 94.44 200 ALA A CA 1
ATOM 1520 C C . ALA A 1 200 ? -16.629 5.700 25.206 1.00 94.44 200 ALA A C 1
ATOM 1522 O O . ALA A 1 200 ? -15.769 6.575 25.266 1.00 94.44 200 ALA A O 1
ATOM 1523 N N . ALA A 1 201 ? -17.157 5.293 24.046 1.00 92.88 201 ALA A N 1
ATOM 1524 C CA . ALA A 1 201 ? -16.736 5.815 22.743 1.00 92.88 201 ALA A CA 1
ATOM 1525 C C . ALA A 1 201 ? -16.910 7.342 22.607 1.00 92.88 201 ALA A C 1
ATOM 1527 O O . ALA A 1 201 ? -16.143 7.987 21.896 1.00 92.88 201 ALA A O 1
ATOM 1528 N N . ASN A 1 202 ? -17.898 7.923 23.299 1.00 92.94 202 ASN A N 1
ATOM 1529 C CA . ASN A 1 202 ? -18.229 9.351 23.212 1.00 92.94 202 ASN A CA 1
ATOM 1530 C C . ASN A 1 202 ? -18.132 10.097 24.556 1.00 92.94 202 ASN A C 1
ATOM 1532 O O . ASN A 1 202 ? -18.311 11.318 24.592 1.00 92.94 202 ASN A O 1
ATOM 1536 N N . ALA A 1 203 ? -17.877 9.391 25.660 1.00 92.00 203 ALA A N 1
ATOM 1537 C CA . ALA A 1 203 ? -17.840 9.981 26.992 1.00 92.00 203 ALA A CA 1
ATOM 1538 C C . ALA A 1 203 ? -16.627 10.904 27.175 1.00 92.00 203 ALA A C 1
ATOM 1540 O O . ALA A 1 203 ? -15.491 10.564 26.847 1.00 92.00 203 ALA A O 1
ATOM 1541 N N . LYS A 1 204 ? -16.856 12.063 27.794 1.00 92.12 204 LYS A N 1
ATOM 1542 C CA . LYS A 1 204 ? -15.798 13.010 28.183 1.00 92.12 204 LYS A CA 1
ATOM 1543 C C . LYS A 1 204 ? -15.269 12.741 29.587 1.00 92.12 204 LYS A C 1
ATOM 1545 O O . LYS A 1 204 ? -14.217 13.255 29.964 1.00 92.12 204 LYS A O 1
ATOM 1550 N N . SER A 1 205 ? -16.002 11.969 30.392 1.00 93.12 205 SER A N 1
ATOM 1551 C CA . SER A 1 205 ? -15.614 11.640 31.762 1.00 93.12 205 SER A CA 1
ATOM 1552 C C . SER A 1 205 ? -16.140 10.278 32.218 1.00 93.12 205 SER A C 1
ATOM 1554 O O . SER A 1 205 ? -17.181 9.811 31.766 1.00 93.12 205 SER A O 1
ATOM 1556 N N . TYR A 1 206 ? -15.469 9.668 33.202 1.00 92.38 206 TYR A N 1
ATOM 1557 C CA . TYR A 1 206 ? -15.933 8.417 33.818 1.00 92.38 206 TYR A CA 1
ATOM 1558 C C . TYR A 1 206 ? -17.313 8.544 34.478 1.00 92.38 206 TYR A C 1
ATOM 1560 O O . TYR A 1 206 ? -18.032 7.557 34.580 1.00 92.38 206 TYR A O 1
ATOM 1568 N N . ALA A 1 207 ? -17.707 9.743 34.919 1.00 92.62 207 ALA A N 1
ATOM 1569 C CA . ALA A 1 207 ? -19.023 9.952 35.513 1.00 92.62 207 ALA A CA 1
ATOM 1570 C C . ALA A 1 207 ? -20.149 9.702 34.495 1.00 92.62 207 ALA A C 1
ATOM 1572 O O . ALA A 1 207 ? -21.153 9.092 34.849 1.00 92.62 207 ALA A O 1
ATOM 1573 N N . GLU A 1 208 ? -19.959 10.111 33.237 1.00 92.19 208 GLU A N 1
ATOM 1574 C CA . GLU A 1 208 ? -20.928 9.894 32.153 1.00 92.19 208 GLU A CA 1
ATOM 1575 C C . GLU A 1 208 ? -21.113 8.403 31.854 1.00 92.19 208 GLU A C 1
ATOM 1577 O O . GLU A 1 208 ? -22.242 7.951 31.681 1.00 92.19 208 GLU A O 1
ATOM 1582 N N . ILE A 1 209 ? -20.028 7.623 31.906 1.00 93.19 209 ILE A N 1
ATOM 1583 C CA . ILE A 1 209 ? -20.069 6.164 31.732 1.00 93.19 209 ILE A CA 1
ATOM 1584 C C . ILE A 1 209 ? -20.886 5.513 32.854 1.00 93.19 209 ILE A C 1
ATOM 1586 O O . ILE A 1 209 ? -21.790 4.731 32.589 1.00 93.19 209 ILE A O 1
ATOM 1590 N N . GLY A 1 210 ? -20.622 5.863 34.119 1.00 90.69 210 GLY A N 1
ATOM 1591 C CA . GLY A 1 210 ? -21.380 5.300 35.244 1.00 90.69 210 GLY A CA 1
ATOM 1592 C C . GLY A 1 210 ? -22.866 5.679 35.215 1.00 90.69 210 GLY A C 1
ATOM 1593 O O . GLY A 1 210 ? -23.721 4.858 35.542 1.00 90.69 210 GLY A O 1
ATOM 1594 N N . LEU A 1 211 ? -23.190 6.900 34.778 1.00 92.69 211 LEU A N 1
ATOM 1595 C CA . LEU A 1 211 ? -24.575 7.350 34.609 1.00 92.69 211 LEU A CA 1
ATOM 1596 C C . LEU A 1 211 ? -25.303 6.612 33.475 1.00 92.69 211 LEU A C 1
ATOM 1598 O O . LEU A 1 211 ? -26.490 6.323 33.624 1.00 92.69 211 LEU A O 1
ATOM 1602 N N . ALA A 1 212 ? -24.611 6.264 32.383 1.00 90.06 212 ALA A N 1
ATOM 1603 C CA . ALA A 1 212 ? -25.184 5.484 31.280 1.00 90.06 212 ALA A CA 1
ATOM 1604 C C . ALA A 1 212 ? -25.689 4.106 31.747 1.00 90.06 212 ALA A C 1
ATOM 1606 O O . ALA A 1 212 ? -26.721 3.628 31.282 1.00 90.06 212 ALA A O 1
ATOM 1607 N N . VAL A 1 213 ? -25.027 3.535 32.754 1.00 91.25 213 VAL A N 1
ATOM 1608 C CA . VAL A 1 213 ? -25.387 2.257 33.388 1.00 91.25 213 VAL A CA 1
ATOM 1609 C C . VAL A 1 213 ? -26.269 2.451 34.629 1.00 91.25 213 VAL A C 1
ATOM 1611 O O . VAL A 1 213 ? -26.361 1.602 35.509 1.00 91.25 213 VAL A O 1
ATOM 1614 N N . ARG A 1 214 ? -26.937 3.606 34.741 1.00 92.06 214 ARG A N 1
ATOM 1615 C CA . ARG A 1 214 ? -27.887 3.924 35.824 1.00 92.06 214 ARG A CA 1
ATOM 1616 C C . ARG A 1 214 ? -27.281 3.888 37.234 1.00 92.06 214 ARG A C 1
ATOM 1618 O O . ARG A 1 214 ? -28.009 3.739 38.216 1.00 92.06 214 ARG A O 1
ATOM 1625 N N . GLN A 1 215 ? -25.968 4.062 37.369 1.00 91.81 215 GLN A N 1
ATOM 1626 C CA . GLN A 1 215 ? -25.350 4.214 38.684 1.00 91.81 215 GLN A CA 1
ATOM 1627 C C . GLN A 1 215 ? -25.699 5.577 39.291 1.00 91.81 215 GLN A C 1
ATOM 1629 O O . GLN A 1 215 ? -25.958 6.552 38.584 1.00 91.81 215 GLN A O 1
ATOM 1634 N N . SER A 1 216 ? -25.667 5.677 40.623 1.00 92.94 216 SER A N 1
ATOM 1635 C CA . SER A 1 216 ? -25.926 6.956 41.287 1.00 92.94 216 SER A CA 1
ATOM 1636 C C . SER A 1 216 ? -24.848 7.996 40.927 1.00 92.94 216 SER A C 1
ATOM 1638 O O . SER A 1 216 ? -23.671 7.638 40.816 1.00 92.94 216 SER A O 1
ATOM 1640 N N . PRO A 1 217 ? -25.193 9.293 40.788 1.00 89.62 217 PRO A N 1
ATOM 1641 C CA . PRO A 1 217 ? -24.240 10.322 40.354 1.00 89.62 217 PRO A CA 1
ATOM 1642 C C . PRO A 1 217 ? -22.986 10.422 41.233 1.00 89.62 217 PRO A C 1
ATOM 1644 O O . PRO A 1 217 ? -21.873 10.605 40.733 1.00 89.62 217 PRO A O 1
ATOM 1647 N N . GLU A 1 218 ? -23.143 10.264 42.550 1.00 90.75 218 GLU A N 1
ATOM 1648 C CA . GLU A 1 218 ? -22.023 10.293 43.494 1.00 90.75 218 GLU A CA 1
ATOM 1649 C C . GLU A 1 218 ? -21.105 9.071 43.324 1.00 90.75 218 GLU A C 1
ATOM 1651 O O . GLU A 1 218 ? -19.876 9.204 43.335 1.00 90.75 218 GLU A O 1
ATOM 1656 N N . TYR A 1 219 ? -21.685 7.885 43.114 1.00 90.44 219 TYR A N 1
ATOM 1657 C CA . TYR A 1 219 ? -20.927 6.656 42.901 1.00 90.44 219 TYR A CA 1
ATOM 1658 C C . TYR A 1 219 ? -20.213 6.664 41.547 1.00 90.44 219 TYR A C 1
ATOM 1660 O O . TYR A 1 219 ? -19.006 6.407 41.502 1.00 90.44 219 TYR A O 1
ATOM 1668 N N . ALA A 1 220 ? -20.921 7.038 40.476 1.00 90.88 220 ALA A N 1
ATOM 1669 C CA . ALA A 1 220 ? -20.402 7.149 39.115 1.00 90.88 220 ALA A CA 1
ATOM 1670 C C . ALA A 1 220 ? -19.177 8.073 39.050 1.00 90.88 220 ALA A C 1
ATOM 1672 O O . ALA A 1 220 ? -18.147 7.693 38.491 1.00 90.88 220 ALA A O 1
ATOM 1673 N N . ARG A 1 221 ? -19.250 9.245 39.704 1.00 89.06 221 ARG A N 1
ATOM 1674 C CA . ARG A 1 221 ? -18.150 10.220 39.769 1.00 89.06 221 ARG A CA 1
ATOM 1675 C C . ARG A 1 221 ? -16.946 9.720 40.565 1.00 89.06 221 ARG A C 1
ATOM 1677 O O . ARG A 1 221 ? -15.814 10.020 40.197 1.00 89.06 221 ARG A O 1
ATOM 1684 N N . ARG A 1 222 ? -17.165 9.009 41.677 1.00 89.69 222 ARG A N 1
ATOM 1685 C CA . ARG A 1 222 ? -16.070 8.583 42.565 1.00 89.69 222 ARG A CA 1
ATOM 1686 C C . ARG A 1 222 ? -15.338 7.343 42.067 1.00 89.69 222 ARG A C 1
ATOM 1688 O O . ARG A 1 222 ? -14.111 7.328 42.063 1.00 89.69 222 ARG A O 1
ATOM 1695 N N . LYS A 1 223 ? -16.070 6.269 41.758 1.00 90.56 223 LYS A N 1
ATOM 1696 C CA . LYS A 1 223 ? -15.482 4.940 41.497 1.00 90.56 223 LYS A CA 1
ATOM 1697 C C . LYS A 1 223 ? -16.238 4.134 40.444 1.00 90.56 223 LYS A C 1
ATOM 1699 O O . LYS A 1 223 ? -15.606 3.367 39.727 1.00 90.56 223 LYS A O 1
ATOM 1704 N N . GLY A 1 224 ? -17.555 4.293 40.366 1.00 88.56 224 GLY A N 1
ATOM 1705 C CA . GLY A 1 224 ? -18.446 3.420 39.613 1.00 88.56 224 GLY A CA 1
ATOM 1706 C C . GLY A 1 224 ? -18.159 3.375 38.120 1.00 88.56 224 GLY A C 1
ATOM 1707 O O . GLY A 1 224 ? -17.929 2.292 37.592 1.00 88.56 224 GLY A O 1
ATOM 1708 N N . GLY A 1 225 ? -18.053 4.531 37.460 1.00 89.62 225 GLY A N 1
ATOM 1709 C CA . GLY A 1 225 ? -17.831 4.560 36.014 1.00 89.62 225 GLY A CA 1
ATOM 1710 C C . GLY A 1 225 ? -16.448 4.062 35.595 1.00 89.62 225 GLY A C 1
ATOM 1711 O O . GLY A 1 225 ? -16.321 3.336 34.616 1.00 89.62 225 GLY A O 1
ATOM 1712 N N . ARG A 1 226 ? -15.405 4.362 36.385 1.00 94.38 226 ARG A N 1
ATOM 1713 C CA . ARG A 1 226 ? -14.060 3.809 36.151 1.00 94.38 226 ARG A CA 1
ATOM 1714 C C . ARG A 1 226 ? -14.044 2.290 36.334 1.00 94.38 226 ARG A C 1
ATOM 1716 O O . ARG A 1 226 ? -13.425 1.597 35.539 1.00 94.38 226 ARG A O 1
ATOM 1723 N N . ARG A 1 227 ? -14.692 1.776 37.386 1.00 94.75 227 ARG A N 1
ATOM 1724 C CA . ARG A 1 227 ? -14.750 0.330 37.655 1.00 94.75 227 ARG A CA 1
ATOM 1725 C C . ARG A 1 227 ? -15.542 -0.416 36.586 1.00 94.75 227 ARG A C 1
ATOM 1727 O O . ARG A 1 227 ? -15.079 -1.463 36.160 1.00 94.75 227 ARG A O 1
ATOM 1734 N N . ALA A 1 228 ? -16.675 0.135 36.158 1.00 92.75 228 ALA A N 1
ATOM 1735 C CA . ALA A 1 228 ? -17.492 -0.439 35.094 1.00 92.75 228 ALA A CA 1
ATOM 1736 C C . ALA A 1 228 ? -16.714 -0.515 33.774 1.00 92.75 228 ALA A C 1
ATOM 1738 O O . ALA A 1 228 ? -16.690 -1.566 33.152 1.00 92.75 228 ALA A O 1
ATOM 1739 N N . LEU A 1 229 ? -15.995 0.551 33.395 1.00 95.25 229 LEU A N 1
ATOM 1740 C CA . LEU A 1 229 ? -15.189 0.533 32.172 1.00 95.25 229 LEU A CA 1
ATOM 1741 C C . LEU A 1 229 ? -14.057 -0.498 32.216 1.00 95.25 229 LEU A C 1
ATOM 1743 O O . LEU A 1 229 ? -13.812 -1.169 31.222 1.00 95.25 229 LEU A O 1
ATOM 1747 N N . ILE A 1 230 ? -13.359 -0.609 33.350 1.00 95.75 230 ILE A N 1
ATOM 1748 C CA . ILE A 1 230 ? -12.290 -1.604 33.506 1.00 95.75 230 ILE A CA 1
ATOM 1749 C C . ILE A 1 230 ? -12.869 -3.015 33.374 1.00 95.75 230 ILE A C 1
ATOM 1751 O O . ILE A 1 230 ? -12.356 -3.789 32.580 1.00 95.75 230 ILE A O 1
ATOM 1755 N N . ALA A 1 231 ? -13.969 -3.312 34.073 1.00 94.94 231 ALA A N 1
ATOM 1756 C CA . ALA A 1 231 ? -14.618 -4.618 33.994 1.00 94.94 231 ALA A CA 1
ATOM 1757 C C . ALA A 1 231 ? -15.087 -4.953 32.566 1.00 94.94 231 ALA A C 1
ATOM 1759 O O . ALA A 1 231 ? -14.796 -6.038 32.073 1.00 94.94 231 ALA A O 1
ATOM 1760 N N . ALA A 1 232 ? -15.728 -4.006 31.873 1.00 94.94 232 ALA A N 1
ATOM 1761 C CA . ALA A 1 232 ? -16.177 -4.202 30.496 1.00 94.94 232 ALA A CA 1
ATOM 1762 C C . ALA A 1 232 ? -15.005 -4.409 29.518 1.00 94.94 232 ALA A C 1
ATOM 1764 O O . ALA A 1 232 ? -15.111 -5.202 28.587 1.00 94.94 232 ALA A O 1
ATOM 1765 N N . ASN A 1 233 ? -13.871 -3.731 29.732 1.00 96.38 233 ASN A N 1
ATOM 1766 C CA . ASN A 1 233 ? -12.661 -3.931 28.931 1.00 96.38 233 ASN A CA 1
ATOM 1767 C C . ASN A 1 233 ? -12.023 -5.302 29.203 1.00 96.38 233 ASN A C 1
ATOM 1769 O O . ASN A 1 233 ? -11.689 -6.017 28.264 1.00 96.38 233 ASN A O 1
ATOM 1773 N N . ASP A 1 234 ? -11.920 -5.710 30.470 1.00 96.50 234 ASP A N 1
ATOM 1774 C CA . ASP A 1 234 ? -11.404 -7.032 30.837 1.00 96.50 234 ASP A CA 1
ATOM 1775 C C . ASP A 1 234 ? -12.271 -8.150 30.222 1.00 96.50 234 ASP A C 1
ATOM 1777 O O . ASP A 1 234 ? -11.737 -9.099 29.643 1.00 96.50 234 ASP A O 1
ATOM 1781 N N . ASN A 1 235 ? -13.601 -7.995 30.255 1.00 94.81 235 ASN A N 1
ATOM 1782 C CA . ASN A 1 235 ? -14.551 -8.913 29.617 1.00 94.81 235 ASN A CA 1
ATOM 1783 C C . ASN A 1 235 ? -14.406 -8.926 28.086 1.00 94.81 235 ASN A C 1
ATOM 1785 O O . ASN A 1 235 ? -14.389 -9.997 27.481 1.00 94.81 235 ASN A O 1
ATOM 1789 N N . LEU A 1 236 ? -14.242 -7.758 27.455 1.00 95.00 236 LEU A N 1
ATOM 1790 C CA . LEU A 1 236 ? -14.004 -7.648 26.014 1.00 95.00 236 LEU A CA 1
ATOM 1791 C C . LEU A 1 236 ? -12.702 -8.345 25.598 1.00 95.00 236 LEU A C 1
ATOM 1793 O O . LEU A 1 236 ? -12.684 -9.098 24.628 1.00 95.00 236 LEU A O 1
ATOM 1797 N N . MET A 1 237 ? -11.614 -8.127 26.336 1.00 95.75 237 MET A N 1
ATOM 1798 C CA . MET A 1 237 ? -10.322 -8.755 26.055 1.00 95.75 237 MET A CA 1
ATOM 1799 C C . MET A 1 237 ? -10.373 -10.271 26.252 1.00 95.75 237 MET A C 1
ATOM 1801 O O . MET A 1 237 ? -9.802 -11.010 25.447 1.00 95.75 237 MET A O 1
ATOM 1805 N N . ALA A 1 238 ? -11.092 -10.744 27.275 1.00 93.44 238 ALA A N 1
ATOM 1806 C CA . ALA A 1 238 ? -11.357 -12.164 27.464 1.00 93.44 238 ALA A CA 1
ATOM 1807 C C . ALA A 1 238 ? -12.129 -12.750 26.266 1.00 93.44 238 ALA A C 1
ATOM 1809 O O . ALA A 1 238 ? -11.699 -13.762 25.710 1.00 93.44 238 ALA A O 1
ATOM 1810 N N . ALA A 1 239 ? -13.190 -12.080 25.806 1.00 92.25 239 ALA A N 1
ATOM 1811 C CA . ALA A 1 239 ? -13.977 -12.504 24.648 1.00 92.25 239 ALA A CA 1
ATOM 1812 C C . ALA A 1 239 ? -13.153 -12.535 23.348 1.00 92.25 239 ALA A C 1
ATOM 1814 O O . ALA A 1 239 ? -13.191 -13.524 22.619 1.00 92.25 239 ALA A O 1
ATOM 1815 N N . ILE A 1 240 ? -12.331 -11.509 23.090 1.00 92.88 240 ILE A N 1
ATOM 1816 C CA . ILE A 1 240 ? -11.415 -11.476 21.937 1.00 92.88 240 ILE A CA 1
ATOM 1817 C C . ILE A 1 240 ? -10.416 -12.637 22.006 1.00 92.88 240 ILE A C 1
ATOM 1819 O O . ILE A 1 240 ? -10.166 -13.301 20.998 1.00 92.88 240 ILE A O 1
ATOM 1823 N N . SER A 1 241 ? -9.840 -12.910 23.181 1.00 91.81 241 SER A N 1
ATOM 1824 C CA . SER A 1 241 ? -8.893 -14.020 23.336 1.00 91.81 241 SER A CA 1
ATOM 1825 C C . SER A 1 241 ? -9.552 -15.382 23.099 1.00 91.81 241 SER A C 1
ATOM 1827 O O . SER A 1 241 ? -8.958 -16.241 22.454 1.00 91.81 241 SER A O 1
ATOM 1829 N N . ALA A 1 242 ? -10.801 -15.561 23.538 1.00 88.69 242 ALA A N 1
A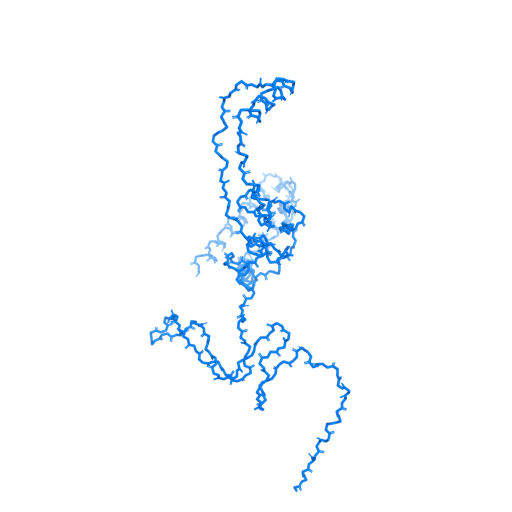TOM 1830 C CA . ALA A 1 242 ? -11.556 -16.787 23.309 1.00 88.69 242 ALA A CA 1
ATOM 1831 C C . ALA A 1 242 ? -11.876 -16.983 21.816 1.00 88.69 242 ALA A C 1
ATOM 1833 O O . ALA A 1 242 ? -11.651 -18.066 21.285 1.00 88.69 242 ALA A O 1
ATOM 1834 N N . ALA A 1 243 ? -12.307 -15.922 21.126 1.00 84.50 243 ALA A N 1
ATOM 1835 C CA . ALA A 1 243 ? -12.644 -15.950 19.700 1.00 84.50 243 ALA A CA 1
ATOM 1836 C C . ALA A 1 243 ? -11.426 -16.071 18.758 1.00 84.50 243 ALA A C 1
ATOM 1838 O O . ALA A 1 243 ? -11.580 -16.363 17.574 1.00 84.50 243 ALA A O 1
ATOM 1839 N N . THR A 1 244 ? -10.210 -15.808 19.251 1.00 81.56 244 THR A N 1
ATOM 1840 C CA . THR A 1 244 ? -8.962 -15.939 18.471 1.00 81.56 244 THR A CA 1
ATOM 1841 C C . THR A 1 244 ? -8.190 -17.224 18.763 1.00 81.56 244 THR A C 1
ATOM 1843 O O . THR A 1 244 ? -7.356 -17.613 17.948 1.00 81.56 244 THR A O 1
ATOM 1846 N N . ALA A 1 245 ? -8.442 -17.867 19.908 1.00 74.69 245 ALA A N 1
ATOM 1847 C CA . ALA A 1 245 ? -7.850 -19.152 20.280 1.00 74.69 245 ALA A CA 1
ATOM 1848 C C . ALA A 1 245 ? -8.631 -20.372 19.748 1.00 74.69 245 ALA A C 1
ATOM 1850 O O . ALA A 1 245 ? -8.080 -21.475 19.754 1.00 74.69 245 ALA A O 1
ATOM 1851 N N . ALA A 1 246 ? -9.886 -20.175 19.330 1.00 55.31 246 ALA A N 1
ATOM 1852 C CA . ALA A 1 246 ? -10.712 -21.152 18.616 1.00 55.31 246 ALA A CA 1
ATOM 1853 C C . ALA A 1 246 ? -10.359 -21.202 17.120 1.00 55.31 246 ALA A C 1
ATOM 1855 O O . ALA A 1 246 ? -10.365 -22.326 16.568 1.00 55.31 246 ALA A O 1
#

pLDDT: mean 76.4, std 18.15, range [30.17, 96.5]

Secondary structure (DSSP, 8-state):
------------S--TTTEEE-TTS-EEEETTEEE--S--EEEEEEE-TTS-EEEEEEEPPTT-EES---GGGTTTT-SS--SS--HHHHHHHHT-B-----PPPPPP--PPPPHHHHHHHHHHHHHH-SSPPP-PPPPPB---SSS-GGGG-TTT-----SS-PPPPHHHHHHHHHHHHHHHHHHHHS-HHHHHHHHHHTT-SSHHHHHHHTT--HHHIIIIIHHHHHHHHHHHHHHHHHHHHH-

Organism: NCBI:txid2182425